Protein AF-A0A8B6HBI4-F1 (afdb_monomer)

Secondary structure (DSSP, 8-state):
----BPPPGGGGSPTT-----SS-SHHHHHHHHHHHHHHHHHHHHTTSS-GGG--PPPPPPB-SSS-BPBPPP-PPPHHHHHHHHH---TTSSEEEEETTEEEEE----SHHHHHHHHHHHHHHHHHHHTTSSS-EEEEEEE---SS--HHHHHGGGGGG--SEEEE--S----TT---TTS-TTS-HHHHHHHHHHHHHHHHHHHHHHHHHHHHHHHHHHHHHHHHHHTTSS-----------------------------------------------------EEEE-SSHHHHHHHHHTT--TTS-S-----TTTTT-SEEEEEEES-HHHHHHHHHHH-GGG-

InterPro domains:
  IPR001645 Folylpolyglutamate synthetase [PTHR11136] (1-341)
  IPR036615 Mur ligase, C-terminal domain superfamily [G3DSA:3.90.190.20] (92-234)
  IPR036615 Mur ligase, C-terminal domain superfamily [SSF53244] (89-192)

Mean predicted aligned error: 13.95 Å

Structure (mmCIF, N/CA/C/O backbone):
data_AF-A0A8B6HBI4-F1
#
_entry.id   AF-A0A8B6HBI4-F1
#
loop_
_atom_site.group_PDB
_atom_site.id
_atom_site.type_symbol
_atom_site.label_atom_id
_atom_site.label_alt_id
_atom_site.label_comp_id
_atom_site.label_asym_id
_atom_site.label_entity_id
_atom_site.label_seq_id
_atom_site.pdbx_PDB_ins_code
_atom_site.Cartn_x
_atom_site.Cartn_y
_atom_site.Cartn_z
_atom_site.occupancy
_atom_site.B_iso_or_equiv
_atom_site.auth_seq_id
_atom_site.auth_comp_id
_atom_site.auth_asym_id
_atom_site.auth_atom_id
_atom_site.pdbx_PDB_model_num
ATOM 1 N N . CYS A 1 1 ? 25.391 9.629 -22.534 1.00 58.69 1 CYS A N 1
ATOM 2 C CA . CYS A 1 1 ? 24.113 8.969 -22.200 1.00 58.69 1 CYS A CA 1
ATOM 3 C C . CYS A 1 1 ? 22.979 9.689 -22.903 1.00 58.69 1 CYS A C 1
ATOM 5 O O . CYS A 1 1 ? 22.850 10.893 -22.725 1.00 58.69 1 CYS A O 1
ATOM 7 N N . HIS A 1 2 ? 22.208 8.970 -23.711 1.00 78.75 2 HIS A N 1
ATOM 8 C CA . HIS A 1 2 ? 20.981 9.477 -24.317 1.00 78.75 2 HIS A CA 1
ATOM 9 C C . HIS A 1 2 ? 19.825 9.223 -23.335 1.00 78.75 2 HIS A C 1
ATOM 11 O O . HIS A 1 2 ? 19.723 8.126 -22.790 1.00 78.75 2 HIS A O 1
ATOM 17 N N . LEU A 1 3 ? 19.026 10.248 -23.034 1.00 85.31 3 LEU A N 1
ATOM 18 C CA . LEU A 1 3 ? 17.877 10.142 -22.133 1.00 85.31 3 LEU A CA 1
ATOM 19 C C . LEU A 1 3 ? 16.628 9.861 -22.967 1.00 85.31 3 LEU A C 1
ATOM 21 O O . LEU A 1 3 ? 16.336 10.622 -23.885 1.00 85.31 3 LEU A O 1
ATOM 25 N N . GLN A 1 4 ? 15.894 8.805 -22.621 1.00 89.06 4 GLN A N 1
ATOM 26 C CA . GLN A 1 4 ? 14.648 8.427 -23.284 1.00 89.06 4 GLN A CA 1
ATOM 27 C C . GLN A 1 4 ? 13.545 8.169 -22.265 1.00 89.06 4 GLN A C 1
ATOM 29 O O . GLN A 1 4 ? 13.801 7.743 -21.136 1.00 89.06 4 GLN A O 1
ATOM 34 N N . VAL A 1 5 ? 12.305 8.404 -22.683 1.00 90.94 5 VAL A N 1
ATOM 35 C CA . VAL A 1 5 ? 11.115 8.026 -21.919 1.00 90.94 5 VAL A CA 1
ATOM 36 C C . VAL A 1 5 ? 10.796 6.559 -22.190 1.00 90.94 5 VAL A C 1
ATOM 38 O O . VAL A 1 5 ? 10.863 6.098 -23.327 1.00 90.94 5 VAL A O 1
ATOM 41 N N . VAL A 1 6 ? 10.443 5.799 -21.157 1.00 92.12 6 VAL A N 1
ATOM 42 C CA . VAL A 1 6 ? 10.024 4.404 -21.342 1.00 92.12 6 VAL A CA 1
ATOM 43 C C . VAL A 1 6 ? 8.660 4.357 -22.045 1.00 92.12 6 VAL A C 1
ATOM 45 O O . VAL A 1 6 ? 7.788 5.167 -21.723 1.00 92.12 6 VAL A O 1
ATOM 48 N N . PRO A 1 7 ? 8.437 3.440 -22.999 1.00 90.75 7 PRO A N 1
ATOM 49 C CA . PRO A 1 7 ? 7.172 3.378 -23.721 1.00 90.75 7 PRO A CA 1
ATOM 50 C C . PRO A 1 7 ? 6.032 2.893 -22.814 1.00 90.75 7 PRO A C 1
ATOM 52 O O . PRO A 1 7 ? 6.260 2.304 -21.750 1.00 90.75 7 PRO A O 1
ATOM 55 N N . ASP A 1 8 ? 4.783 3.101 -23.237 1.00 89.38 8 ASP A N 1
ATOM 56 C CA . ASP A 1 8 ? 3.630 2.553 -22.517 1.00 89.38 8 ASP A CA 1
ATOM 57 C C . ASP A 1 8 ? 3.746 1.026 -22.423 1.00 89.38 8 ASP A C 1
ATOM 59 O O . ASP A 1 8 ? 4.026 0.346 -23.409 1.00 89.38 8 ASP A O 1
ATOM 63 N N . PHE A 1 9 ? 3.504 0.461 -21.242 1.00 89.81 9 PHE A N 1
ATOM 64 C CA . PHE A 1 9 ? 3.649 -0.979 -21.024 1.00 89.81 9 PHE A CA 1
ATOM 65 C C . PHE A 1 9 ? 2.778 -1.827 -21.964 1.00 89.81 9 PHE A C 1
ATOM 67 O O . PHE A 1 9 ? 3.140 -2.943 -22.327 1.00 89.81 9 PHE A O 1
ATOM 74 N N . ASN A 1 10 ? 1.620 -1.319 -22.389 1.00 87.88 10 ASN A N 1
ATOM 75 C CA . ASN A 1 10 ? 0.751 -2.065 -23.288 1.00 87.88 10 ASN A CA 1
ATOM 76 C C . ASN A 1 10 ? 1.296 -2.093 -24.733 1.00 87.88 10 ASN A C 1
ATOM 78 O O . ASN A 1 10 ? 0.828 -2.914 -25.515 1.00 87.88 10 ASN A O 1
ATOM 82 N N . SER A 1 11 ? 2.316 -1.293 -25.075 1.00 86.88 11 SER A N 1
ATOM 83 C CA . SER A 1 11 ? 2.962 -1.291 -26.401 1.00 86.88 11 SER A CA 1
ATOM 84 C C . SER A 1 11 ? 3.908 -2.472 -26.659 1.00 86.88 11 SER A C 1
ATOM 86 O O . SER A 1 11 ? 4.230 -2.748 -27.808 1.00 86.88 11 SER A O 1
ATOM 88 N N . TYR A 1 12 ? 4.318 -3.215 -25.625 1.00 85.50 12 TYR A N 1
ATOM 89 C CA . TYR A 1 12 ? 5.214 -4.376 -25.762 1.00 85.50 12 TYR A CA 1
ATOM 90 C C . TYR A 1 12 ? 4.530 -5.648 -26.305 1.00 85.50 12 TYR A C 1
ATOM 92 O O . TYR A 1 12 ? 5.165 -6.695 -26.436 1.00 85.50 12 TYR A O 1
ATOM 100 N N . HIS A 1 13 ? 3.228 -5.591 -26.596 1.00 72.19 13 HIS A N 1
ATOM 101 C CA . HIS A 1 13 ? 2.434 -6.760 -26.973 1.00 72.19 13 HIS A CA 1
ATOM 102 C C . HIS A 1 13 ? 2.379 -6.958 -28.491 1.00 72.19 13 HIS A C 1
ATOM 104 O O . HIS A 1 13 ? 2.289 -5.999 -29.258 1.00 72.19 13 HIS A O 1
ATOM 110 N N . ARG A 1 14 ? 2.323 -8.223 -28.925 1.00 61.78 14 ARG A N 1
ATOM 111 C CA . ARG A 1 14 ? 1.827 -8.569 -30.263 1.00 61.78 14 ARG A CA 1
ATOM 112 C C . ARG A 1 14 ? 0.301 -8.373 -30.309 1.00 61.78 14 ARG A C 1
ATOM 114 O O . ARG A 1 14 ? -0.363 -8.583 -29.291 1.00 61.78 14 ARG A O 1
ATOM 121 N N . PRO A 1 15 ? -0.291 -8.001 -31.458 1.00 54.09 15 PRO A N 1
ATOM 122 C CA . PRO A 1 15 ? -1.745 -7.929 -31.589 1.00 54.09 15 PRO A CA 1
ATOM 123 C C . PRO A 1 15 ? -2.404 -9.267 -31.204 1.00 54.09 15 PRO A C 1
ATOM 125 O O . PRO A 1 15 ? -2.123 -10.286 -31.823 1.00 54.09 15 PRO A O 1
ATOM 128 N N . GLY A 1 16 ? -3.266 -9.263 -30.180 1.00 58.62 16 GLY A N 1
ATOM 129 C CA . GLY A 1 16 ? -4.046 -10.435 -29.745 1.00 58.62 16 GLY A CA 1
ATOM 130 C C . GLY A 1 16 ? -3.630 -11.062 -28.408 1.00 58.62 16 GLY A C 1
ATOM 131 O O . GLY A 1 16 ? -4.460 -11.708 -27.774 1.00 58.62 16 GLY A O 1
ATOM 132 N N . GLU A 1 17 ? -2.416 -10.805 -27.914 1.00 67.25 17 GLU A N 1
ATOM 133 C CA . GLU A 1 17 ? -1.942 -11.339 -26.630 1.00 67.25 17 GLU A CA 1
ATOM 134 C C . GLU A 1 17 ? -1.897 -10.231 -25.575 1.00 67.25 17 GLU A C 1
ATOM 136 O O . GLU A 1 17 ? -1.190 -9.238 -25.721 1.00 67.25 17 GLU A O 1
ATOM 141 N N . LYS A 1 18 ? -2.671 -10.379 -24.496 1.00 75.81 18 LYS A N 1
ATOM 142 C CA . LYS A 1 18 ? -2.629 -9.482 -23.334 1.00 75.81 18 LYS A CA 1
ATOM 143 C C . LYS A 1 18 ? -2.331 -10.305 -22.096 1.00 75.81 18 LYS A C 1
ATOM 145 O O . LYS A 1 18 ? -3.032 -11.275 -21.826 1.00 75.81 18 LYS A O 1
ATOM 150 N N . PHE A 1 19 ? -1.356 -9.870 -21.308 1.00 85.19 19 PHE A N 1
ATOM 151 C CA . PHE A 1 19 ? -1.098 -10.443 -19.992 1.00 85.19 19 PHE A CA 1
ATOM 152 C C . PHE A 1 19 ? -1.225 -9.378 -18.904 1.00 85.19 19 PHE A C 1
ATOM 154 O O . PHE A 1 19 ? -1.256 -8.169 -19.154 1.00 85.19 19 PHE A O 1
ATOM 161 N N . LYS A 1 20 ? -1.353 -9.841 -17.664 1.00 89.75 20 LYS A N 1
ATOM 162 C CA . LYS A 1 20 ? -1.443 -8.988 -16.484 1.00 89.75 20 LYS A CA 1
ATOM 163 C C . LYS A 1 20 ? -0.165 -9.157 -15.675 1.00 89.75 20 LYS A C 1
ATOM 165 O O . LYS A 1 20 ? 0.235 -10.282 -15.407 1.00 89.75 20 LYS A O 1
ATOM 170 N N . LEU A 1 21 ? 0.436 -8.044 -15.260 1.00 93.56 21 LEU A N 1
ATOM 171 C CA . LEU A 1 21 ? 1.542 -8.066 -14.304 1.00 93.56 21 LEU A CA 1
ATOM 172 C C . LEU A 1 21 ? 1.137 -8.802 -13.020 1.00 93.56 21 LEU A C 1
ATOM 174 O O . LEU A 1 21 ? 0.011 -8.630 -12.536 1.00 93.56 21 LEU A O 1
ATOM 178 N N . GLY A 1 22 ? 2.077 -9.559 -12.451 1.00 93.62 22 GLY A N 1
ATOM 179 C CA . GLY A 1 22 ? 1.912 -10.195 -11.139 1.00 93.62 22 GLY A CA 1
ATOM 180 C C . GLY A 1 22 ? 1.733 -9.182 -10.007 1.00 93.62 22 GLY A C 1
ATOM 181 O O . GLY A 1 22 ? 1.070 -9.456 -9.008 1.00 93.62 22 GLY A O 1
ATOM 182 N N . ILE A 1 23 ? 2.245 -7.968 -10.210 1.00 93.19 23 ILE A N 1
ATOM 183 C CA . ILE A 1 23 ? 2.154 -6.839 -9.284 1.00 93.19 23 ILE A CA 1
ATOM 184 C C . ILE A 1 23 ? 1.065 -5.843 -9.705 1.00 93.19 23 ILE A C 1
ATOM 186 O O . ILE A 1 23 ? 0.928 -5.478 -10.876 1.00 93.19 23 ILE A O 1
ATOM 190 N N . ALA A 1 24 ? 0.261 -5.401 -8.737 1.00 92.25 24 ALA A N 1
ATOM 191 C CA . ALA A 1 24 ? -0.832 -4.459 -8.959 1.00 92.25 24 ALA A CA 1
ATOM 192 C C . ALA A 1 24 ? -0.354 -2.998 -8.913 1.00 92.25 24 ALA A C 1
ATOM 194 O O . ALA A 1 24 ? 0.692 -2.695 -8.362 1.00 92.25 24 ALA A O 1
ATOM 195 N N . GLY A 1 25 ? -1.161 -2.077 -9.448 1.00 89.19 25 GLY A N 1
ATOM 196 C CA . GLY A 1 25 ? -0.881 -0.636 -9.419 1.00 89.19 25 GLY A CA 1
ATOM 197 C C . GLY A 1 25 ? -0.504 -0.074 -10.790 1.00 89.19 25 GLY A C 1
ATOM 198 O O . GLY A 1 25 ? 0.118 -0.742 -11.614 1.00 89.19 25 GLY A O 1
ATOM 199 N N . LYS A 1 26 ? -0.918 1.170 -11.064 1.00 89.62 26 LYS A N 1
ATOM 200 C CA . LYS A 1 26 ? -0.664 1.822 -12.363 1.00 89.62 26 LYS A CA 1
ATOM 201 C C . LYS A 1 26 ? 0.833 2.034 -12.593 1.00 89.62 26 LYS A C 1
ATOM 203 O O . LYS A 1 26 ? 1.325 1.718 -13.670 1.00 89.62 26 LYS A O 1
ATOM 208 N N . MET A 1 27 ? 1.561 2.479 -11.568 1.00 90.19 27 MET A N 1
ATOM 209 C CA . MET A 1 27 ? 3.000 2.731 -11.683 1.00 90.19 27 MET A CA 1
ATOM 210 C C . MET A 1 27 ? 3.831 1.470 -11.875 1.00 90.19 27 MET A C 1
ATOM 212 O O . MET A 1 27 ? 4.906 1.550 -12.459 1.00 90.19 27 MET A O 1
ATOM 216 N N . GLN A 1 28 ? 3.327 0.293 -11.493 1.00 92.81 28 GLN A N 1
ATOM 217 C CA . GLN A 1 28 ? 4.053 -0.945 -11.763 1.00 92.81 28 GLN A CA 1
ATOM 218 C C . GLN A 1 28 ? 4.168 -1.251 -13.257 1.00 92.81 28 GLN A C 1
ATOM 220 O O . GLN A 1 28 ? 5.131 -1.885 -13.668 1.00 92.81 28 GLN A O 1
ATOM 225 N N . LYS A 1 29 ? 3.257 -0.732 -14.092 1.00 93.12 29 LYS A N 1
ATOM 226 C CA . LYS A 1 29 ? 3.414 -0.774 -15.552 1.00 93.12 29 LYS A CA 1
ATOM 227 C C . LYS A 1 29 ? 4.609 0.052 -16.022 1.00 93.12 29 LYS A C 1
ATOM 229 O O . LYS A 1 29 ? 5.371 -0.408 -16.864 1.00 93.12 29 LYS A O 1
ATOM 234 N N . VAL A 1 30 ? 4.793 1.242 -15.453 1.00 93.56 30 VAL A N 1
ATOM 235 C CA . VAL A 1 30 ? 5.942 2.110 -15.756 1.00 93.56 30 VAL A CA 1
ATOM 236 C C . VAL A 1 30 ? 7.237 1.456 -15.274 1.00 93.56 30 VAL A C 1
ATOM 238 O O . VAL A 1 30 ? 8.193 1.373 -16.037 1.00 93.56 30 VAL A O 1
ATOM 241 N N . ASN A 1 31 ? 7.247 0.904 -14.057 1.00 94.88 31 ASN A N 1
ATOM 242 C CA . ASN A 1 31 ? 8.402 0.181 -13.515 1.00 94.88 31 ASN A CA 1
ATOM 243 C C . ASN A 1 31 ? 8.751 -1.058 -14.351 1.00 94.88 31 ASN A C 1
ATOM 245 O O . ASN A 1 31 ? 9.924 -1.307 -14.607 1.00 94.88 31 ASN A O 1
ATOM 249 N N . ALA A 1 32 ? 7.749 -1.813 -14.808 1.00 95.12 32 ALA A N 1
ATOM 250 C CA . ALA A 1 32 ? 7.953 -2.959 -15.688 1.00 95.12 32 ALA A CA 1
ATOM 251 C C . ALA A 1 32 ? 8.507 -2.532 -17.054 1.00 95.12 32 ALA A C 1
ATOM 253 O O . ALA A 1 32 ? 9.451 -3.143 -17.541 1.00 95.12 32 ALA A O 1
ATOM 254 N N . SER A 1 33 ? 7.974 -1.458 -17.645 1.00 94.75 33 SER A N 1
ATOM 255 C CA . SER A 1 33 ? 8.495 -0.875 -18.890 1.00 94.75 33 SER A CA 1
ATOM 256 C C . SER A 1 33 ? 9.962 -0.447 -18.743 1.00 94.75 33 SER A C 1
ATOM 258 O O . SER A 1 33 ? 10.810 -0.806 -19.560 1.00 94.75 33 SER A O 1
ATOM 260 N N . LEU A 1 34 ? 10.298 0.219 -17.635 1.00 95.56 34 LEU A N 1
ATOM 261 C CA . LEU A 1 34 ? 11.676 0.576 -17.308 1.00 95.56 34 LEU A CA 1
ATOM 262 C C . LEU A 1 34 ? 12.570 -0.657 -17.150 1.00 95.56 34 LEU A C 1
ATOM 264 O O . LEU A 1 34 ? 13.648 -0.700 -17.736 1.00 95.56 34 LEU A O 1
ATOM 268 N N . ALA A 1 35 ? 12.124 -1.675 -16.413 1.00 96.00 35 ALA A N 1
ATOM 269 C CA . ALA A 1 35 ? 12.873 -2.917 -16.245 1.00 96.00 35 ALA A CA 1
ATOM 270 C C . ALA A 1 35 ? 13.124 -3.621 -17.588 1.00 96.00 35 ALA A C 1
ATOM 272 O O . ALA A 1 35 ? 14.228 -4.110 -17.820 1.00 96.00 35 ALA A O 1
ATOM 273 N N . LEU A 1 36 ? 12.138 -3.626 -18.490 1.00 94.12 36 LEU A N 1
ATOM 274 C CA . LEU A 1 36 ? 12.268 -4.175 -19.840 1.00 94.12 36 LEU A CA 1
ATOM 275 C C . LEU A 1 36 ? 13.325 -3.427 -20.658 1.00 94.12 36 LEU A C 1
ATOM 277 O O . LEU A 1 36 ? 14.206 -4.070 -21.225 1.00 94.12 36 LEU A O 1
ATOM 281 N N . GLN A 1 37 ? 13.275 -2.089 -20.691 1.00 92.94 37 GLN A N 1
ATOM 282 C CA . GLN A 1 37 ? 14.272 -1.287 -21.412 1.00 92.94 37 GLN A CA 1
ATOM 283 C C . GLN A 1 37 ? 15.677 -1.484 -20.835 1.00 92.94 37 GLN A C 1
ATOM 285 O O . GLN A 1 37 ? 16.608 -1.757 -21.583 1.00 92.94 37 GLN A O 1
ATOM 290 N N . LEU A 1 38 ? 15.828 -1.440 -19.506 1.00 93.62 38 LEU A N 1
ATOM 291 C CA . LEU A 1 38 ? 17.122 -1.648 -18.849 1.00 93.62 38 LEU A CA 1
ATOM 292 C C . LEU A 1 38 ? 17.685 -3.049 -19.109 1.00 93.62 38 LEU A C 1
ATOM 294 O O . LEU A 1 38 ? 18.875 -3.190 -19.381 1.00 93.62 38 LEU A O 1
ATOM 298 N N . THR A 1 39 ? 16.835 -4.078 -19.059 1.00 92.38 39 THR A N 1
ATOM 299 C CA . THR A 1 39 ? 17.240 -5.462 -19.343 1.00 92.38 39 THR A CA 1
ATOM 300 C C . THR A 1 39 ? 17.693 -5.606 -20.791 1.00 92.38 39 THR A C 1
ATOM 302 O O . THR A 1 39 ? 18.733 -6.211 -21.042 1.00 92.38 39 THR A O 1
ATOM 305 N N . ARG A 1 40 ? 16.960 -5.007 -21.739 1.00 88.12 40 ARG A N 1
ATOM 306 C CA . ARG A 1 40 ? 17.340 -4.984 -23.154 1.00 88.12 40 ARG A CA 1
ATOM 307 C C . ARG A 1 40 ? 18.690 -4.303 -23.357 1.00 88.12 40 ARG A C 1
ATOM 309 O O . ARG A 1 40 ? 19.581 -4.923 -23.925 1.00 88.12 40 ARG A O 1
ATOM 316 N N . THR A 1 41 ? 18.858 -3.080 -22.851 1.00 88.38 41 THR A N 1
ATOM 317 C CA . THR A 1 41 ? 20.124 -2.342 -22.960 1.00 88.38 41 THR A CA 1
ATOM 318 C C . THR A 1 41 ? 21.274 -3.149 -22.373 1.00 88.38 41 THR A C 1
ATOM 320 O O . THR A 1 41 ? 22.335 -3.252 -22.980 1.00 88.38 41 THR A O 1
ATOM 323 N N . TRP A 1 42 ? 21.071 -3.779 -21.214 1.00 90.00 42 TRP A N 1
ATOM 324 C CA . TRP A 1 42 ? 22.090 -4.636 -20.624 1.00 90.00 42 TRP A CA 1
ATOM 325 C C . TRP A 1 42 ? 22.433 -5.824 -21.537 1.00 90.00 42 TRP A C 1
ATOM 327 O O . TRP A 1 42 ? 23.606 -6.033 -21.832 1.00 90.00 42 TRP A O 1
ATOM 337 N N . MET A 1 43 ? 21.445 -6.549 -22.065 1.00 86.56 43 MET A N 1
ATOM 338 C CA . MET A 1 43 ? 21.678 -7.676 -22.981 1.00 86.56 43 MET A CA 1
ATOM 339 C C . MET A 1 43 ? 22.404 -7.263 -24.273 1.00 86.56 43 MET A C 1
ATOM 341 O O . MET A 1 43 ? 23.306 -7.976 -24.714 1.00 86.56 43 MET A O 1
ATOM 345 N N . GLU A 1 44 ? 22.064 -6.105 -24.845 1.00 85.06 44 GLU A N 1
ATOM 346 C CA . GLU A 1 44 ? 22.758 -5.521 -26.004 1.00 85.06 44 GLU A CA 1
ATOM 347 C C . GLU A 1 44 ? 24.226 -5.213 -25.664 1.00 85.06 44 GLU A C 1
ATOM 349 O O . GLU A 1 44 ? 25.125 -5.587 -26.414 1.00 85.06 44 GLU A O 1
ATOM 354 N N . THR A 1 45 ? 24.503 -4.629 -24.489 1.00 86.06 45 THR A N 1
ATOM 355 C CA . THR A 1 45 ? 25.890 -4.346 -24.062 1.00 86.06 45 THR A CA 1
ATOM 356 C C . THR A 1 45 ? 26.729 -5.601 -23.830 1.00 86.06 45 THR A C 1
ATOM 358 O O . THR A 1 45 ? 27.947 -5.548 -23.972 1.00 86.06 45 THR A O 1
ATOM 361 N N . GLN A 1 46 ? 26.100 -6.729 -23.484 1.00 89.25 46 GLN A N 1
ATOM 362 C CA . GLN A 1 46 ? 26.787 -8.014 -23.334 1.00 89.25 46 GLN A CA 1
ATOM 363 C C . GLN A 1 46 ? 26.974 -8.753 -24.673 1.00 89.25 46 GLN A C 1
ATOM 365 O O . GLN A 1 46 ? 27.523 -9.851 -24.686 1.00 89.25 46 GLN A O 1
ATOM 370 N N . GLY A 1 47 ? 26.497 -8.196 -25.794 1.00 83.75 47 GLY A N 1
ATOM 371 C CA . GLY A 1 47 ? 26.516 -8.864 -27.099 1.00 83.75 47 GLY A CA 1
ATOM 372 C C . GLY A 1 47 ? 25.559 -10.058 -27.198 1.00 83.75 47 GLY A C 1
ATOM 373 O O . GLY A 1 47 ? 25.677 -10.860 -28.121 1.00 83.75 47 GLY A O 1
ATOM 374 N N . ALA A 1 48 ? 24.616 -10.193 -26.258 1.00 75.44 48 ALA A N 1
ATOM 375 C CA . ALA A 1 48 ? 23.659 -11.299 -26.223 1.00 75.44 48 ALA A CA 1
ATOM 376 C C . ALA A 1 48 ? 22.516 -11.128 -27.238 1.00 75.44 48 ALA A C 1
ATOM 378 O O . ALA A 1 48 ? 21.849 -12.100 -27.588 1.00 75.44 48 ALA A O 1
ATOM 379 N N . ILE A 1 49 ? 22.271 -9.896 -27.698 1.00 71.00 49 ILE A N 1
ATOM 380 C CA . ILE A 1 49 ? 21.233 -9.553 -28.674 1.00 71.00 49 ILE A CA 1
ATOM 381 C C . ILE A 1 49 ? 21.819 -8.529 -29.653 1.00 71.00 49 ILE A C 1
ATOM 383 O O . ILE A 1 49 ? 22.432 -7.554 -29.222 1.00 71.00 49 ILE A O 1
ATOM 387 N N . GLN A 1 50 ? 21.630 -8.742 -30.959 1.00 61.75 50 GLN A N 1
ATOM 388 C CA . GLN A 1 50 ? 21.950 -7.751 -31.994 1.00 61.75 50 GLN A CA 1
ATOM 389 C C . GLN A 1 50 ? 20.729 -6.864 -32.280 1.00 61.75 50 GLN A C 1
ATOM 391 O O . GLN A 1 50 ? 19.594 -7.355 -32.321 1.00 61.75 50 GLN A O 1
ATOM 396 N N . GLU A 1 51 ? 20.987 -5.570 -32.501 1.00 56.31 51 GLU A N 1
ATOM 397 C CA . GLU A 1 51 ? 20.013 -4.474 -32.661 1.00 56.31 51 GLU A CA 1
ATOM 398 C C . GLU A 1 51 ? 18.905 -4.772 -33.696 1.00 56.31 51 GLU A C 1
ATOM 400 O O . GLU A 1 51 ? 17.765 -4.332 -33.545 1.00 56.31 51 GLU A O 1
ATOM 405 N N . GLU A 1 52 ? 19.204 -5.600 -34.701 1.00 52.41 52 GLU A N 1
ATOM 406 C CA . GLU A 1 52 ? 18.325 -5.906 -35.837 1.00 52.41 52 GLU A CA 1
ATOM 407 C C . GLU A 1 52 ? 17.206 -6.925 -35.545 1.00 52.41 52 GLU A C 1
ATOM 409 O O . GLU A 1 52 ? 16.302 -7.108 -36.360 1.00 52.41 52 GLU A O 1
ATOM 414 N N . THR A 1 53 ? 17.209 -7.591 -34.386 1.00 49.16 53 THR A N 1
ATOM 415 C CA . THR A 1 53 ? 16.342 -8.774 -34.191 1.00 49.16 53 THR A CA 1
ATOM 416 C C . THR A 1 53 ? 14.899 -8.433 -33.786 1.00 49.16 53 THR A C 1
ATOM 418 O O . THR A 1 53 ? 14.030 -9.303 -33.810 1.00 49.16 53 THR A O 1
ATOM 421 N N . LEU A 1 54 ? 14.589 -7.187 -33.408 1.00 52.50 54 LEU A N 1
ATOM 422 C CA . LEU A 1 54 ? 13.275 -6.831 -32.853 1.00 52.50 54 LEU A CA 1
ATOM 423 C C . LEU A 1 54 ? 12.805 -5.444 -33.326 1.00 52.50 54 LEU A C 1
ATOM 425 O O . LEU A 1 54 ? 12.900 -4.452 -32.603 1.00 52.50 54 LEU A O 1
ATOM 429 N N . ASN A 1 55 ? 12.238 -5.388 -34.536 1.00 51.84 55 ASN A N 1
ATOM 430 C CA . ASN A 1 55 ? 11.459 -4.242 -35.019 1.00 51.84 55 ASN A CA 1
ATOM 431 C C . ASN A 1 55 ? 10.202 -4.066 -34.152 1.00 51.84 55 ASN A C 1
ATOM 433 O O . ASN A 1 55 ? 9.188 -4.729 -34.365 1.00 51.84 55 ASN A O 1
ATOM 437 N N . GLY A 1 56 ? 10.273 -3.201 -33.142 1.00 55.62 56 GLY A N 1
ATOM 438 C CA . GLY A 1 56 ? 9.117 -2.822 -32.336 1.00 55.62 56 GLY A CA 1
ATOM 439 C C . GLY A 1 56 ? 8.461 -1.523 -32.794 1.00 55.62 56 GLY A C 1
ATOM 440 O O . GLY A 1 56 ? 9.019 -0.758 -33.582 1.00 55.62 56 GLY A O 1
ATOM 441 N N . ALA A 1 57 ? 7.247 -1.280 -32.303 1.00 56.66 57 ALA A N 1
ATOM 442 C CA . ALA A 1 57 ? 6.475 -0.098 -32.658 1.00 56.66 57 ALA A CA 1
ATOM 443 C C . ALA A 1 57 ? 7.083 1.170 -32.036 1.00 56.66 57 ALA A C 1
ATOM 445 O O . ALA A 1 57 ? 7.523 1.161 -30.877 1.00 56.66 57 ALA A O 1
ATOM 446 N N . ASN A 1 58 ? 7.065 2.266 -32.802 1.00 55.84 58 ASN A N 1
ATOM 447 C CA . ASN A 1 58 ? 7.405 3.597 -32.307 1.00 55.84 58 ASN A CA 1
ATOM 448 C C . ASN A 1 58 ? 6.417 3.985 -31.197 1.00 55.84 58 ASN A C 1
ATOM 450 O O . ASN A 1 58 ? 5.205 3.899 -31.392 1.00 55.84 58 ASN A O 1
ATOM 454 N N . ALA A 1 59 ? 6.936 4.405 -30.045 1.00 58.34 59 ALA A N 1
ATOM 455 C CA . ALA A 1 59 ? 6.130 4.954 -28.964 1.00 58.34 59 ALA A CA 1
ATOM 456 C C . ALA A 1 59 ? 6.125 6.486 -29.031 1.00 58.34 59 ALA A C 1
ATOM 458 O O . ALA A 1 59 ? 7.082 7.102 -29.504 1.00 58.34 59 ALA A O 1
ATOM 459 N N . GLU A 1 60 ? 5.047 7.108 -28.559 1.00 54.69 60 GLU A N 1
ATOM 460 C CA . GLU A 1 60 ? 4.955 8.565 -28.484 1.00 54.69 60 GLU A CA 1
ATOM 461 C C . GLU A 1 60 ? 5.834 9.095 -27.339 1.00 54.69 60 GLU A C 1
ATOM 463 O O . GLU A 1 60 ? 5.712 8.661 -26.193 1.00 54.69 60 GLU A O 1
ATOM 468 N N . GLY A 1 61 ? 6.749 10.018 -27.659 1.00 56.12 61 GLY A N 1
ATOM 469 C CA . GLY A 1 61 ? 7.588 10.722 -26.682 1.00 56.12 61 GLY A CA 1
ATOM 470 C C . GLY A 1 61 ? 6.812 11.736 -25.839 1.00 56.12 61 GLY A C 1
ATOM 471 O O . GLY A 1 61 ? 5.660 12.068 -26.126 1.00 56.12 61 GLY A O 1
ATOM 472 N N . VAL A 1 62 ? 7.462 12.282 -24.810 1.00 57.44 62 VAL A N 1
ATOM 473 C CA . VAL A 1 62 ? 6.874 13.362 -24.005 1.00 57.44 62 VAL A CA 1
ATOM 474 C C . VAL A 1 62 ? 7.129 14.692 -24.709 1.00 57.44 62 VAL A C 1
ATOM 476 O O . VAL A 1 62 ? 8.268 15.145 -24.812 1.00 57.44 62 VAL A O 1
ATOM 479 N N . LYS A 1 63 ? 6.052 15.333 -25.176 1.00 50.66 63 LYS A N 1
ATOM 480 C CA . LYS A 1 63 ? 6.091 16.687 -25.743 1.00 50.66 63 LYS A CA 1
ATOM 481 C C . LYS A 1 63 ? 5.926 17.716 -24.619 1.00 50.66 63 LYS A C 1
ATOM 483 O O . LYS A 1 63 ? 4.894 17.744 -23.955 1.00 50.66 63 LYS A O 1
ATOM 488 N N . GLY A 1 64 ? 6.940 18.553 -24.406 1.00 56.44 64 GLY A N 1
ATOM 489 C CA . GLY A 1 64 ? 6.958 19.607 -23.385 1.00 56.44 64 GLY A CA 1
ATOM 490 C C . GLY A 1 64 ? 8.083 20.621 -23.626 1.00 56.44 64 GLY A C 1
ATOM 491 O O . GLY A 1 64 ? 8.562 20.749 -24.749 1.00 56.44 64 GLY A O 1
ATOM 49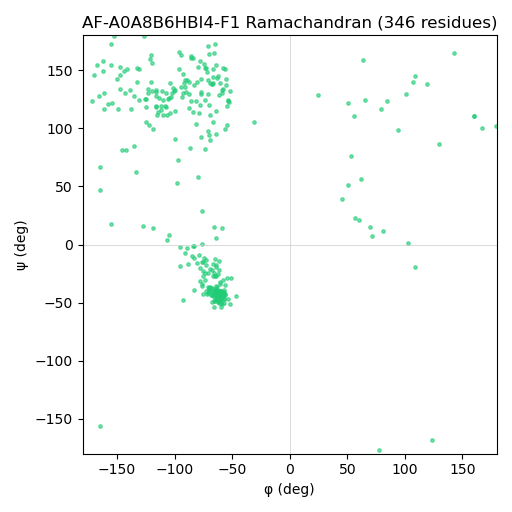2 N N . HIS A 1 65 ? 8.536 21.319 -22.575 1.00 48.00 65 HIS A N 1
ATOM 493 C CA . HIS A 1 65 ? 9.656 22.281 -22.652 1.00 48.00 65 HIS A CA 1
ATOM 494 C C . HIS A 1 65 ? 10.994 21.648 -23.084 1.00 48.00 65 HIS A C 1
ATOM 496 O O . HIS A 1 65 ? 11.869 22.346 -23.588 1.00 48.00 65 HIS A O 1
ATOM 502 N N . VAL A 1 66 ? 11.141 20.333 -22.911 1.00 61.81 66 VAL A N 1
ATOM 503 C CA . VAL A 1 66 ? 12.223 19.517 -23.472 1.00 61.81 66 VAL A CA 1
ATOM 504 C C . VAL A 1 66 ? 11.555 18.388 -24.249 1.00 61.81 66 VAL A C 1
ATOM 506 O O . VAL A 1 66 ? 10.713 17.683 -23.694 1.00 61.81 66 VAL A O 1
ATOM 509 N N . ASN A 1 67 ? 11.897 18.231 -25.527 1.00 75.00 67 ASN A N 1
ATOM 510 C CA . ASN A 1 67 ? 11.404 17.121 -26.336 1.00 75.00 67 ASN A CA 1
ATOM 511 C C . ASN A 1 67 ? 12.268 15.889 -26.039 1.00 75.00 67 ASN A C 1
ATOM 513 O O . ASN A 1 67 ? 13.422 15.839 -26.463 1.00 75.00 67 ASN A O 1
ATOM 517 N N . ILE A 1 68 ? 11.741 14.942 -25.259 1.00 81.56 68 ILE A N 1
ATOM 518 C CA . ILE A 1 68 ? 12.438 13.693 -24.931 1.00 81.56 68 ILE A CA 1
ATOM 519 C C . ILE A 1 68 ? 11.747 12.559 -25.681 1.00 81.56 68 ILE A C 1
ATOM 521 O O . ILE A 1 68 ? 10.558 12.290 -25.481 1.00 81.56 68 ILE A O 1
ATOM 525 N N . GLU A 1 69 ? 12.507 11.894 -26.544 1.00 85.06 69 GLU A N 1
ATOM 526 C CA . GLU A 1 69 ? 12.018 10.773 -27.337 1.00 85.06 69 GLU A CA 1
ATOM 527 C C . GLU A 1 69 ? 11.684 9.571 -26.446 1.00 85.06 69 GLU A C 1
ATOM 529 O O . GLU A 1 69 ? 12.349 9.309 -25.438 1.00 85.06 69 GLU A O 1
ATOM 534 N N . ALA A 1 70 ? 10.637 8.830 -26.812 1.00 83.38 70 ALA A N 1
ATOM 535 C CA . ALA A 1 70 ? 10.355 7.550 -26.181 1.00 83.38 70 ALA A CA 1
ATOM 536 C C . ALA A 1 70 ? 11.241 6.457 -26.786 1.00 83.38 70 ALA A C 1
ATOM 538 O O . ALA A 1 70 ? 11.426 6.389 -28.003 1.00 83.38 70 ALA A O 1
ATOM 539 N N . ALA A 1 71 ? 11.744 5.563 -25.937 1.00 87.25 71 ALA A N 1
ATOM 540 C CA . ALA A 1 71 ? 12.394 4.345 -26.385 1.00 87.25 71 ALA A CA 1
ATOM 541 C C . ALA A 1 71 ? 11.389 3.474 -27.152 1.00 87.25 71 ALA A C 1
ATOM 543 O O . ALA A 1 71 ? 10.199 3.415 -26.821 1.00 87.25 71 ALA A O 1
ATOM 544 N N . LYS A 1 72 ? 11.866 2.768 -28.179 1.00 86.06 72 LYS A N 1
ATOM 545 C CA . LYS A 1 72 ? 11.015 1.857 -28.946 1.00 86.06 72 LYS A CA 1
ATOM 546 C C . LYS A 1 72 ? 10.605 0.672 -28.073 1.00 86.06 72 LYS A C 1
ATOM 548 O O . LYS A 1 72 ? 11.410 0.105 -27.327 1.00 86.06 72 LYS A O 1
ATOM 553 N N . SER A 1 73 ? 9.337 0.289 -28.186 1.00 87.69 73 SER A N 1
ATOM 554 C CA . SER A 1 73 ? 8.868 -0.997 -27.664 1.00 87.69 73 SER A CA 1
ATOM 555 C C . SER A 1 73 ? 9.540 -2.147 -28.424 1.00 87.69 73 SER A C 1
ATOM 557 O O . SER A 1 73 ? 10.260 -1.922 -29.397 1.00 87.69 73 SER A O 1
ATOM 559 N N . PHE A 1 74 ? 9.343 -3.383 -27.979 1.00 84.94 74 PHE A N 1
ATOM 560 C CA . PHE A 1 74 ? 9.816 -4.573 -28.686 1.00 84.94 74 PHE A CA 1
ATOM 561 C C . PHE A 1 74 ? 8.961 -5.791 -28.318 1.00 84.94 74 PHE A C 1
ATOM 563 O O . PHE A 1 74 ? 8.385 -5.811 -27.227 1.00 84.94 74 PHE A O 1
ATOM 570 N N . PRO A 1 75 ? 8.868 -6.807 -29.198 1.00 83.88 75 PRO A N 1
ATOM 571 C CA . PRO A 1 75 ? 8.197 -8.060 -28.875 1.00 83.88 75 PRO A CA 1
ATOM 572 C C . PRO A 1 75 ? 8.839 -8.748 -27.666 1.00 83.88 75 PRO A C 1
ATOM 574 O O . PRO A 1 75 ? 10.060 -8.896 -27.606 1.00 83.88 75 PRO A O 1
ATOM 577 N N . LEU A 1 76 ? 8.015 -9.204 -26.723 1.00 86.12 76 LEU A N 1
ATOM 578 C CA . LEU A 1 76 ? 8.485 -9.940 -25.551 1.00 86.12 76 LEU A CA 1
ATOM 579 C C . LEU A 1 76 ? 8.578 -11.443 -25.830 1.00 86.12 76 LEU A C 1
ATOM 581 O O . LEU A 1 76 ? 7.701 -12.027 -26.463 1.00 86.12 76 LEU A O 1
ATOM 585 N N . MET A 1 77 ? 9.634 -12.073 -25.314 1.00 85.62 77 MET A N 1
ATOM 586 C CA . MET A 1 77 ? 9.744 -13.533 -25.255 1.00 85.62 77 MET A CA 1
ATOM 587 C C . MET A 1 77 ? 8.815 -14.093 -24.173 1.00 85.62 77 MET A C 1
ATOM 589 O O . MET A 1 77 ? 8.595 -13.439 -23.151 1.00 85.62 77 MET A O 1
ATOM 593 N N . GLN A 1 78 ? 8.343 -15.332 -24.344 1.00 86.50 78 GLN A N 1
ATOM 594 C CA . GLN A 1 78 ? 7.450 -15.970 -23.370 1.00 86.50 78 GLN A CA 1
ATOM 595 C C . GLN A 1 78 ? 8.067 -16.029 -21.964 1.00 86.50 78 GLN A C 1
ATOM 597 O O . GLN A 1 78 ? 7.399 -15.695 -20.997 1.00 86.50 78 GLN A O 1
ATOM 602 N N . SER A 1 79 ? 9.363 -16.328 -21.848 1.00 89.12 79 SER A N 1
ATOM 603 C CA . SER A 1 79 ? 10.072 -16.342 -20.559 1.00 89.12 79 SER A CA 1
ATOM 604 C C . SER A 1 79 ? 10.063 -14.985 -19.842 1.00 89.12 79 SER A C 1
ATOM 606 O O . SER A 1 79 ? 9.992 -14.927 -18.615 1.00 89.12 79 SER A O 1
ATOM 608 N N . VAL A 1 80 ? 10.099 -13.879 -20.594 1.00 90.75 80 VAL A N 1
ATOM 609 C CA . VAL A 1 80 ? 10.002 -12.519 -20.044 1.00 90.75 80 VAL A CA 1
ATOM 610 C C . VAL A 1 80 ? 8.578 -12.241 -19.567 1.00 90.75 80 VAL A C 1
ATOM 612 O O . VAL A 1 80 ? 8.395 -11.692 -18.482 1.00 90.75 80 VAL A O 1
ATOM 615 N N . ILE A 1 81 ? 7.569 -12.651 -20.342 1.00 91.19 81 ILE A N 1
ATOM 616 C CA . ILE A 1 81 ? 6.157 -12.553 -19.948 1.00 91.19 81 ILE A CA 1
ATOM 617 C C . ILE A 1 81 ? 5.917 -13.350 -18.665 1.00 91.19 81 ILE A C 1
ATOM 619 O O . ILE A 1 81 ? 5.359 -12.812 -17.711 1.00 91.19 81 ILE A O 1
ATOM 623 N N . ASP A 1 82 ? 6.398 -14.589 -18.609 1.00 91.88 82 ASP A N 1
ATOM 624 C CA . ASP A 1 82 ? 6.287 -15.457 -17.441 1.00 91.88 82 ASP A CA 1
ATOM 625 C C . ASP A 1 82 ? 6.931 -14.800 -16.214 1.00 91.88 82 ASP A C 1
ATOM 627 O O . ASP A 1 82 ? 6.312 -14.754 -15.151 1.00 91.88 82 ASP A O 1
ATOM 631 N N . GLY A 1 83 ? 8.115 -14.197 -16.370 1.00 94.31 83 GLY A N 1
ATOM 632 C CA . GLY A 1 83 ? 8.772 -13.425 -15.314 1.00 94.31 83 GLY A CA 1
ATOM 633 C C . GLY A 1 83 ? 7.948 -12.224 -14.833 1.00 94.31 83 GLY A C 1
ATOM 634 O O . GLY A 1 83 ? 7.828 -11.997 -13.630 1.00 94.31 83 GLY A O 1
ATOM 635 N N . LEU A 1 84 ? 7.321 -11.475 -15.744 1.00 94.56 84 LEU A N 1
ATOM 636 C CA . LEU A 1 84 ? 6.459 -10.335 -15.407 1.00 94.56 84 LEU A CA 1
ATOM 637 C C . LEU A 1 84 ? 5.145 -10.755 -14.725 1.00 94.56 84 LEU A C 1
ATOM 639 O O . LEU A 1 84 ? 4.655 -10.052 -13.835 1.00 94.56 84 LEU A O 1
ATOM 643 N N . VAL A 1 85 ? 4.565 -11.886 -15.134 1.00 94.44 85 VAL A N 1
ATOM 644 C CA . VAL A 1 85 ? 3.339 -12.461 -14.554 1.00 94.44 85 VAL A CA 1
ATOM 645 C C . VAL A 1 85 ? 3.614 -13.054 -13.171 1.00 94.44 85 VAL A C 1
ATOM 647 O O . VAL A 1 85 ? 2.804 -12.886 -12.263 1.00 94.44 85 VAL A O 1
ATOM 650 N N . GLN A 1 86 ? 4.757 -13.717 -12.990 1.00 95.19 86 GLN A N 1
ATOM 651 C CA . GLN A 1 86 ? 5.149 -14.350 -11.725 1.00 95.19 86 GLN A CA 1
ATOM 652 C C . GLN A 1 86 ? 5.832 -13.383 -10.751 1.00 95.19 86 GLN A C 1
ATOM 654 O O . GLN A 1 86 ? 6.045 -13.732 -9.589 1.00 95.19 86 GLN A O 1
ATOM 659 N N . CYS A 1 87 ? 6.169 -12.170 -11.202 1.00 95.44 87 CYS A N 1
ATOM 660 C CA . CYS A 1 87 ? 6.812 -11.155 -10.381 1.00 95.44 87 CYS A CA 1
ATOM 661 C C . CYS A 1 87 ? 6.011 -10.903 -9.096 1.00 95.44 87 CYS A C 1
ATOM 663 O O . CYS A 1 87 ? 4.834 -10.535 -9.132 1.00 95.44 87 CYS A O 1
ATOM 665 N N . LYS A 1 88 ? 6.682 -11.064 -7.953 1.00 92.75 88 LYS A N 1
ATOM 666 C CA . LYS A 1 88 ? 6.189 -10.674 -6.634 1.00 92.75 88 LYS A CA 1
ATOM 667 C C . LYS A 1 88 ? 7.060 -9.541 -6.114 1.00 92.75 88 LYS A C 1
ATOM 669 O O . LYS A 1 88 ? 8.274 -9.686 -6.021 1.00 92.75 88 LYS A O 1
ATOM 674 N N . TRP A 1 89 ? 6.433 -8.436 -5.729 1.00 92.19 89 TRP A N 1
ATOM 675 C CA . TRP A 1 89 ? 7.115 -7.326 -5.074 1.00 92.19 89 TRP A CA 1
ATOM 676 C C . TRP A 1 89 ? 6.457 -7.063 -3.730 1.00 92.19 89 TRP A C 1
ATOM 678 O O . TRP A 1 89 ? 5.364 -6.503 -3.647 1.00 92.19 89 TRP A O 1
ATOM 688 N N . LEU A 1 90 ? 7.119 -7.515 -2.669 1.00 93.81 90 LEU A N 1
ATOM 689 C CA . LEU A 1 90 ? 6.559 -7.460 -1.325 1.00 93.81 90 LEU A CA 1
ATOM 690 C C . LEU A 1 90 ? 6.336 -6.022 -0.876 1.00 93.81 90 LEU A C 1
ATOM 692 O O . LEU A 1 90 ? 7.118 -5.121 -1.194 1.00 93.81 90 LEU A O 1
ATOM 696 N N . CYS A 1 91 ? 5.249 -5.822 -0.133 1.00 93.50 91 CYS A N 1
ATOM 697 C CA . CYS A 1 91 ? 4.854 -4.528 0.414 1.00 93.50 91 CYS A CA 1
ATOM 698 C C . CYS A 1 91 ? 4.602 -3.442 -0.656 1.00 93.50 91 CYS A C 1
ATOM 700 O O . CYS A 1 91 ? 4.677 -2.252 -0.340 1.00 93.50 91 CYS A O 1
ATOM 702 N N . ARG A 1 92 ? 4.334 -3.815 -1.917 1.00 94.94 92 ARG A N 1
ATOM 703 C CA . ARG A 1 92 ? 3.983 -2.895 -3.014 1.00 94.94 92 ARG A CA 1
ATOM 704 C C . ARG A 1 92 ? 2.659 -3.308 -3.632 1.00 94.94 92 ARG A C 1
ATOM 706 O O . ARG A 1 92 ? 2.602 -4.300 -4.353 1.00 94.94 92 ARG A O 1
ATOM 713 N N . ASN A 1 93 ? 1.603 -2.548 -3.336 1.00 95.38 93 ASN A N 1
ATOM 714 C CA . ASN A 1 93 ? 0.237 -2.847 -3.769 1.00 95.38 93 ASN A CA 1
ATOM 715 C C . ASN A 1 93 ? -0.147 -4.332 -3.575 1.00 95.38 93 ASN A C 1
ATOM 717 O O . ASN A 1 93 ? -0.794 -4.943 -4.431 1.00 95.38 93 ASN A O 1
ATOM 721 N N . GLN A 1 94 ? 0.289 -4.923 -2.460 1.00 95.62 94 GLN A N 1
ATOM 722 C CA . GLN A 1 94 ? 0.130 -6.344 -2.175 1.00 95.62 94 GLN A CA 1
ATOM 723 C C . GLN A 1 94 ? -1.176 -6.573 -1.412 1.00 95.62 94 GLN A C 1
ATOM 725 O O . GLN A 1 94 ? -1.490 -5.852 -0.468 1.00 95.62 94 GLN A O 1
ATOM 730 N N . THR A 1 95 ? -1.940 -7.591 -1.803 1.00 96.25 95 THR A N 1
ATOM 731 C CA . THR A 1 95 ? -3.174 -7.982 -1.111 1.00 96.25 95 THR A CA 1
ATOM 732 C C . THR A 1 95 ? -3.013 -9.377 -0.525 1.00 96.25 95 THR A C 1
ATOM 734 O O . THR A 1 95 ? -2.668 -10.304 -1.254 1.00 96.25 95 THR A O 1
ATOM 737 N N . ILE A 1 96 ? -3.298 -9.532 0.768 1.00 95.94 96 ILE A N 1
ATOM 738 C CA . ILE A 1 96 ? -3.345 -10.829 1.456 1.00 95.94 96 ILE A CA 1
ATOM 739 C C . ILE A 1 96 ? -4.777 -11.044 1.929 1.00 95.94 96 ILE A C 1
ATOM 741 O O . ILE A 1 96 ? -5.296 -10.259 2.721 1.00 95.94 96 ILE A O 1
ATOM 745 N N . LYS A 1 97 ? -5.423 -12.095 1.424 1.00 95.56 97 LYS A N 1
ATOM 746 C CA . LYS A 1 97 ? -6.792 -12.458 1.800 1.00 95.56 97 LYS A CA 1
ATOM 747 C C . LYS A 1 97 ? -6.773 -13.585 2.822 1.00 95.56 97 LYS A C 1
ATOM 749 O O . LYS A 1 97 ? -6.086 -14.583 2.627 1.00 95.56 97 LYS A O 1
ATOM 754 N N . LYS A 1 98 ? -7.559 -13.422 3.879 1.00 93.25 98 LYS A N 1
ATOM 755 C CA . LYS A 1 98 ? -7.827 -14.395 4.940 1.00 93.25 98 LYS A CA 1
ATOM 756 C C . LYS A 1 98 ? -9.344 -14.576 5.080 1.00 93.25 98 LYS A C 1
ATOM 758 O O . LYS A 1 98 ? -10.126 -13.961 4.353 1.00 93.25 98 LYS A O 1
ATOM 763 N N . ASN A 1 99 ? -9.780 -15.439 5.996 1.00 89.81 99 ASN A N 1
ATOM 764 C CA . ASN A 1 99 ? -11.206 -15.645 6.234 1.00 89.81 99 ASN A CA 1
ATOM 765 C C . ASN A 1 99 ? -11.856 -14.354 6.760 1.00 89.81 99 ASN A C 1
ATOM 767 O O . ASN A 1 99 ? -11.528 -13.908 7.856 1.00 89.81 99 ASN A O 1
ATOM 771 N N . LYS A 1 100 ? -12.774 -13.760 5.986 1.00 94.19 100 LYS A N 1
ATOM 772 C CA . LYS A 1 100 ? -13.483 -12.510 6.330 1.00 94.19 100 LYS A CA 1
ATOM 773 C C . LYS A 1 100 ? -12.564 -11.308 6.626 1.00 94.19 100 LYS A C 1
ATOM 775 O O . LYS A 1 100 ? -12.952 -10.375 7.330 1.00 94.19 100 LYS A O 1
ATOM 780 N N . LEU A 1 101 ? -11.331 -11.332 6.125 1.00 95.69 101 LEU A N 1
ATOM 781 C CA . LEU A 1 101 ? -10.313 -10.324 6.402 1.00 95.69 101 LEU A CA 1
ATOM 782 C C . LEU A 1 101 ? -9.400 -10.152 5.190 1.00 95.69 101 LEU A C 1
ATOM 784 O O . LEU A 1 101 ? -8.904 -11.133 4.642 1.00 95.69 101 LEU A O 1
ATOM 788 N N . THR A 1 102 ? -9.127 -8.910 4.805 1.00 98.12 102 THR A N 1
ATOM 789 C CA . THR A 1 102 ? -8.192 -8.590 3.723 1.00 98.12 102 THR A CA 1
ATOM 790 C C . THR A 1 102 ? -7.202 -7.524 4.169 1.00 98.12 102 THR A C 1
ATOM 792 O O . THR A 1 102 ? -7.591 -6.423 4.556 1.00 98.12 102 THR A O 1
ATOM 795 N N . TYR A 1 103 ? -5.912 -7.829 4.050 1.00 98.44 103 TYR A N 1
ATOM 796 C CA . TYR A 1 103 ? -4.828 -6.868 4.211 1.00 98.44 103 TYR A CA 1
ATOM 797 C C . TYR A 1 103 ? -4.440 -6.276 2.858 1.00 98.44 103 TYR A C 1
ATOM 799 O O . TYR A 1 103 ? -4.169 -6.999 1.897 1.00 98.44 103 TYR A O 1
ATOM 807 N N . TYR A 1 104 ? -4.354 -4.954 2.809 1.00 98.50 104 TYR A N 1
ATOM 808 C CA . TYR A 1 104 ? -3.813 -4.171 1.711 1.00 98.50 104 TYR A CA 1
ATOM 809 C C . TYR A 1 104 ? -2.499 -3.555 2.186 1.00 98.50 104 TYR A C 1
ATOM 811 O O . TYR A 1 104 ? -2.493 -2.711 3.075 1.00 98.50 104 TYR A O 1
ATOM 819 N N . LEU A 1 105 ? -1.379 -4.006 1.634 1.00 98.25 105 LEU A N 1
ATOM 820 C CA . LEU A 1 105 ? -0.036 -3.671 2.096 1.00 98.25 105 LEU A CA 1
ATOM 821 C C . LEU A 1 105 ? 0.687 -2.806 1.062 1.00 98.25 105 LEU A C 1
ATOM 823 O O . LEU A 1 105 ? 0.926 -3.247 -0.067 1.00 98.25 105 LEU A O 1
ATOM 827 N N . ASP A 1 106 ? 1.074 -1.591 1.453 1.00 97.94 106 ASP A N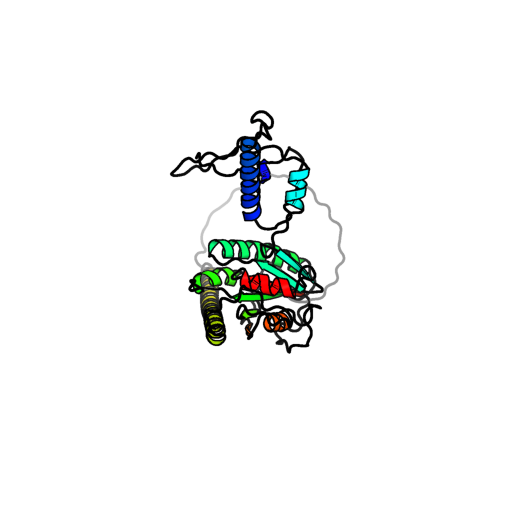 1
ATOM 828 C CA . ASP A 1 106 ? 1.847 -0.700 0.589 1.00 97.94 106 ASP A CA 1
ATOM 829 C C . ASP A 1 106 ? 2.784 0.235 1.370 1.00 97.94 106 ASP A C 1
ATOM 831 O O . ASP A 1 106 ? 2.354 1.108 2.122 1.00 97.94 106 ASP A O 1
ATOM 835 N N . GLY A 1 107 ? 4.094 0.089 1.169 1.00 96.38 107 GLY A N 1
ATOM 836 C CA . GLY A 1 107 ? 5.133 0.862 1.858 1.00 96.38 107 GLY A CA 1
ATOM 837 C C . GLY A 1 107 ? 5.329 2.304 1.367 1.00 96.38 107 GLY A C 1
ATOM 838 O O . GLY A 1 107 ? 6.471 2.787 1.374 1.00 96.38 107 GLY A O 1
ATOM 839 N N . ALA A 1 108 ? 4.295 2.967 0.847 1.00 95.62 108 ALA A N 1
ATOM 840 C CA . ALA A 1 108 ? 4.338 4.373 0.455 1.00 95.62 108 ALA A CA 1
ATOM 841 C C . ALA A 1 108 ? 4.655 5.293 1.646 1.00 95.62 108 ALA A C 1
ATOM 843 O O . ALA A 1 108 ? 4.177 5.087 2.759 1.00 95.62 108 ALA A O 1
ATOM 844 N N . HIS A 1 109 ? 5.496 6.302 1.403 1.00 94.38 109 HIS A N 1
ATOM 845 C CA . HIS A 1 109 ? 5.934 7.278 2.415 1.00 94.38 109 HIS A CA 1
ATOM 846 C C . HIS A 1 109 ? 6.373 8.631 1.806 1.00 94.38 109 HIS A C 1
ATOM 848 O O . HIS A 1 109 ? 7.069 9.420 2.446 1.00 94.38 109 HIS A O 1
ATOM 854 N N . THR A 1 110 ? 5.981 8.895 0.555 1.00 94.81 110 THR A N 1
ATOM 855 C CA . THR A 1 110 ? 6.035 10.216 -0.099 1.00 94.81 110 THR A CA 1
ATOM 856 C C . THR A 1 110 ? 4.620 10.595 -0.522 1.00 94.81 110 THR A C 1
ATOM 858 O O . THR A 1 110 ? 3.780 9.702 -0.650 1.00 94.81 110 THR A O 1
ATOM 861 N N . LEU A 1 111 ? 4.339 11.882 -0.757 1.00 95.50 111 LEU A N 1
ATOM 862 C CA . LEU A 1 111 ? 2.993 12.314 -1.153 1.00 95.50 111 LEU A CA 1
ATOM 863 C C . LEU A 1 111 ? 2.533 11.587 -2.424 1.00 95.50 111 LEU A C 1
ATOM 865 O O . LEU A 1 111 ? 1.436 11.040 -2.472 1.00 95.50 111 LEU A O 1
ATOM 869 N N . GLU A 1 112 ? 3.400 11.538 -3.429 1.00 95.12 112 GLU A N 1
ATOM 870 C CA . GLU A 1 112 ? 3.115 10.955 -4.738 1.00 95.12 112 GLU A CA 1
ATOM 871 C C . GLU A 1 112 ? 2.849 9.450 -4.614 1.00 95.12 112 GLU A C 1
ATOM 873 O O . GLU A 1 112 ? 1.921 8.927 -5.227 1.00 95.12 112 GLU A O 1
ATOM 878 N N . SER A 1 113 ? 3.629 8.756 -3.778 1.00 95.38 113 SER A N 1
ATOM 879 C CA . SER A 1 113 ? 3.458 7.320 -3.532 1.00 95.38 113 SER A CA 1
ATOM 880 C C . SER A 1 113 ? 2.179 7.030 -2.742 1.00 95.38 113 SER A C 1
ATOM 882 O O . SER A 1 113 ? 1.476 6.068 -3.039 1.00 95.38 113 SER A O 1
ATOM 884 N N . ILE A 1 114 ? 1.853 7.866 -1.748 1.00 97.38 114 ILE A N 1
ATOM 885 C CA . ILE A 1 114 ? 0.624 7.726 -0.958 1.00 97.38 114 ILE A CA 1
ATOM 886 C C . ILE A 1 114 ? -0.601 7.953 -1.842 1.00 97.38 114 ILE A C 1
ATOM 888 O O . ILE A 1 114 ? -1.553 7.186 -1.750 1.00 97.38 114 ILE A O 1
ATOM 892 N N . GLN A 1 115 ? -0.571 8.933 -2.747 1.00 96.75 115 GLN A N 1
ATOM 893 C CA . GLN A 1 115 ? -1.684 9.174 -3.665 1.00 96.75 115 GLN A CA 1
ATOM 894 C C . GLN A 1 115 ? -1.955 7.956 -4.563 1.00 96.75 115 GLN A C 1
ATOM 896 O O . GLN A 1 115 ? -3.099 7.553 -4.752 1.00 96.75 115 GLN A O 1
ATOM 901 N N . GLN A 1 116 ? -0.901 7.306 -5.058 1.00 95.75 116 GLN A N 1
ATOM 902 C CA . GLN A 1 116 ? -1.043 6.072 -5.833 1.00 95.75 116 GLN A CA 1
ATOM 903 C C . GLN A 1 116 ? -1.545 4.897 -4.987 1.00 95.75 116 GLN A C 1
ATOM 905 O O . GLN A 1 116 ? -2.322 4.072 -5.473 1.00 95.75 116 GLN A O 1
ATOM 910 N N . CYS A 1 117 ? -1.101 4.812 -3.731 1.00 97.56 117 CYS A N 1
ATOM 911 C CA . CYS A 1 117 ? -1.586 3.828 -2.772 1.00 97.56 117 CYS A CA 1
ATOM 912 C C . CYS A 1 117 ? -3.091 4.004 -2.521 1.00 97.56 117 CYS A C 1
ATOM 914 O O . CYS A 1 117 ? -3.834 3.027 -2.610 1.00 97.56 117 CYS A O 1
ATOM 916 N N . VAL A 1 118 ? -3.548 5.243 -2.313 1.00 97.69 118 VAL A N 1
ATOM 917 C CA . VAL A 1 118 ? -4.965 5.615 -2.169 1.00 97.69 118 VAL A CA 1
ATOM 918 C C . VAL A 1 118 ? -5.770 5.180 -3.393 1.00 97.69 118 VAL A C 1
ATOM 920 O O . VAL A 1 118 ? -6.759 4.465 -3.243 1.00 97.69 118 VAL A O 1
ATOM 923 N N . ASP A 1 119 ? -5.320 5.517 -4.604 1.00 96.38 119 ASP A N 1
ATOM 924 C CA . ASP A 1 119 ? -5.991 5.122 -5.851 1.00 96.38 119 ASP A CA 1
ATOM 925 C C . ASP A 1 119 ? -6.121 3.596 -5.984 1.00 96.38 119 ASP A C 1
ATOM 927 O O . ASP A 1 119 ? -7.165 3.060 -6.379 1.00 96.38 119 ASP A O 1
ATOM 931 N N . TRP A 1 120 ? -5.040 2.874 -5.674 1.00 97.19 120 TRP A N 1
ATOM 932 C CA . TRP A 1 120 ? -5.025 1.417 -5.704 1.00 97.19 120 TRP A CA 1
ATOM 933 C C . TRP A 1 120 ? -5.973 0.825 -4.655 1.00 97.19 120 TRP A C 1
ATOM 935 O O . TRP A 1 120 ? -6.790 -0.037 -5.004 1.00 97.19 120 TRP A O 1
ATOM 945 N N . PHE A 1 121 ? -5.897 1.297 -3.410 1.00 98.06 121 PHE A N 1
ATOM 946 C CA . PHE A 1 121 ? -6.718 0.826 -2.302 1.00 98.06 121 PHE A CA 1
ATOM 947 C C . PHE A 1 121 ? -8.199 1.075 -2.571 1.00 98.06 121 PHE A C 1
ATOM 949 O O . PHE A 1 121 ? -8.986 0.137 -2.474 1.00 98.06 121 PHE A O 1
ATOM 956 N N . HIS A 1 122 ? -8.587 2.281 -2.994 1.00 96.19 122 HIS A N 1
ATOM 957 C CA . HIS A 1 122 ? -9.970 2.620 -3.349 1.00 96.19 122 HIS A CA 1
ATOM 958 C C . HIS A 1 122 ? -10.564 1.638 -4.346 1.00 96.19 122 HIS A C 1
ATOM 960 O O . HIS A 1 122 ? -11.624 1.054 -4.117 1.00 96.19 122 HIS A O 1
ATOM 966 N N . LYS A 1 123 ? -9.843 1.404 -5.445 1.00 95.38 123 LYS A N 1
ATOM 967 C CA . LYS A 1 123 ? -10.299 0.508 -6.505 1.00 95.38 123 LYS A CA 1
ATOM 968 C C . LYS A 1 123 ? -10.501 -0.923 -6.003 1.00 95.38 123 LYS A C 1
ATOM 970 O O . LYS A 1 123 ? -11.486 -1.563 -6.371 1.00 95.38 123 LYS A O 1
ATOM 975 N N . HIS A 1 124 ? -9.562 -1.449 -5.218 1.00 96.50 124 HIS A N 1
ATOM 976 C CA . HIS A 1 124 ? -9.588 -2.856 -4.816 1.00 96.50 124 HIS A CA 1
ATOM 977 C C . HIS A 1 124 ? -10.489 -3.110 -3.603 1.00 96.50 124 HIS A C 1
ATOM 979 O O . HIS A 1 124 ? -11.210 -4.105 -3.607 1.00 96.50 124 HIS A O 1
ATOM 985 N N . SER A 1 125 ? -10.490 -2.211 -2.616 1.00 97.44 125 SER A N 1
ATOM 986 C CA . SER A 1 125 ? -11.360 -2.284 -1.435 1.00 97.44 125 SER A CA 1
ATOM 987 C C . SER A 1 125 ? -12.831 -2.172 -1.823 1.00 97.44 125 SER A C 1
ATOM 989 O O . SER A 1 125 ? -13.624 -3.027 -1.438 1.00 97.44 125 SER A O 1
ATOM 991 N N . LYS A 1 126 ? -13.192 -1.204 -2.681 1.00 96.25 126 LYS A N 1
ATOM 992 C CA . LYS A 1 126 ? -14.567 -1.037 -3.179 1.00 96.25 126 LYS A CA 1
ATOM 993 C C . LYS A 1 126 ? -15.037 -2.246 -3.984 1.00 96.25 126 LYS A C 1
ATOM 995 O O . LYS A 1 126 ? -16.147 -2.724 -3.783 1.00 96.25 126 LYS A O 1
ATOM 1000 N N . ARG A 1 127 ? -14.191 -2.771 -4.879 1.00 96.19 127 ARG A N 1
ATOM 1001 C CA . ARG A 1 127 ? -14.525 -3.971 -5.662 1.00 96.19 127 ARG A CA 1
ATOM 1002 C C . ARG A 1 127 ? -14.781 -5.180 -4.765 1.00 96.19 127 ARG A C 1
ATOM 1004 O O . ARG A 1 127 ? -15.699 -5.940 -5.045 1.00 96.19 127 ARG A O 1
ATOM 1011 N N . GLU A 1 128 ? -13.959 -5.375 -3.738 1.00 96.81 128 GLU A N 1
ATOM 1012 C CA . GLU A 1 128 ? -14.152 -6.467 -2.786 1.00 96.81 128 GLU A CA 1
ATOM 1013 C C . GLU A 1 128 ? -15.409 -6.257 -1.935 1.00 96.81 128 GLU A C 1
ATOM 1015 O O . GLU A 1 128 ? -16.199 -7.187 -1.801 1.00 96.81 128 GLU A O 1
ATOM 1020 N N . ALA A 1 129 ? -15.645 -5.041 -1.441 1.00 95.88 129 ALA A N 1
ATOM 1021 C CA . ALA A 1 129 ? -16.829 -4.727 -0.648 1.00 95.88 129 ALA A CA 1
ATOM 1022 C C . ALA A 1 129 ? -18.127 -5.013 -1.418 1.00 95.88 129 ALA A C 1
ATOM 1024 O O . ALA A 1 129 ? -19.027 -5.644 -0.883 1.00 95.88 129 ALA A O 1
ATOM 1025 N N . ASN A 1 130 ? -18.178 -4.671 -2.710 1.00 96.12 130 ASN A N 1
ATOM 1026 C CA . ASN A 1 130 ? -19.322 -4.976 -3.576 1.00 96.12 130 ASN A CA 1
ATOM 1027 C C . ASN A 1 130 ? -19.569 -6.483 -3.783 1.00 96.12 130 ASN A C 1
ATOM 1029 O O . ASN A 1 130 ? -20.636 -6.863 -4.253 1.00 96.12 130 ASN A O 1
ATOM 1033 N N . SER A 1 131 ? -18.579 -7.336 -3.502 1.00 95.31 131 SER A N 1
ATOM 1034 C CA . SER A 1 131 ? -18.708 -8.797 -3.597 1.00 95.31 131 SER A CA 1
ATOM 1035 C C . SER A 1 131 ? -19.053 -9.471 -2.268 1.00 95.31 131 SER A C 1
ATOM 1037 O O . SER A 1 131 ? -19.210 -10.689 -2.230 1.00 95.31 131 SER A O 1
ATOM 1039 N N . ILE A 1 132 ? -19.156 -8.701 -1.185 1.00 94.88 132 ILE A N 1
ATOM 1040 C CA . ILE A 1 132 ? -19.462 -9.198 0.153 1.00 94.88 132 ILE A CA 1
ATOM 1041 C C . ILE A 1 132 ? -20.904 -8.826 0.483 1.00 94.88 132 ILE A C 1
ATOM 1043 O O . ILE A 1 132 ? -21.286 -7.661 0.433 1.00 94.88 132 ILE A O 1
ATOM 1047 N N . SER A 1 133 ? -21.704 -9.826 0.848 1.00 91.88 133 SER A N 1
ATOM 1048 C CA . SER A 1 133 ? -23.012 -9.588 1.452 1.00 91.88 133 SER A CA 1
ATOM 1049 C C . SER A 1 133 ? -22.803 -9.233 2.921 1.00 91.88 133 SER A C 1
ATOM 1051 O O . SER A 1 133 ? -22.365 -10.090 3.687 1.00 91.88 133 SER A O 1
ATOM 1053 N N . GLY A 1 134 ? -23.106 -7.994 3.307 1.00 92.25 134 GLY A N 1
ATOM 1054 C CA . GLY A 1 134 ? -23.058 -7.551 4.701 1.00 92.25 134 GLY A CA 1
ATOM 1055 C C . GLY A 1 134 ? -22.165 -6.337 4.956 1.00 92.25 134 GLY A C 1
ATOM 1056 O O . GLY A 1 134 ? -21.742 -5.638 4.033 1.00 92.25 134 GLY A O 1
ATOM 1057 N N . LYS A 1 135 ? -21.904 -6.062 6.237 1.00 92.94 135 LYS A N 1
ATOM 1058 C CA . LYS A 1 135 ? -21.157 -4.885 6.695 1.00 92.94 135 LYS A CA 1
ATOM 1059 C C . LYS A 1 135 ? -19.655 -5.089 6.493 1.00 92.94 135 LYS A C 1
ATOM 1061 O O . LYS A 1 135 ? -19.050 -5.971 7.103 1.00 92.94 135 LYS A O 1
ATOM 1066 N N . VAL A 1 136 ? -19.036 -4.217 5.698 1.00 95.44 136 VAL A N 1
ATOM 1067 C CA . VAL A 1 136 ? -17.579 -4.168 5.505 1.00 95.44 136 VAL A CA 1
ATOM 1068 C C . VAL A 1 136 ? -17.003 -3.003 6.295 1.00 95.44 136 VAL A C 1
ATOM 1070 O O . VAL A 1 136 ? -17.451 -1.876 6.124 1.00 95.44 136 VAL A O 1
ATOM 1073 N N . VAL A 1 137 ? -16.002 -3.278 7.132 1.00 94.81 137 VAL A N 1
ATOM 1074 C CA . VAL A 1 137 ? -15.291 -2.262 7.920 1.00 94.81 137 VAL A CA 1
ATOM 1075 C C . VAL A 1 137 ? -13.893 -2.039 7.353 1.00 94.81 137 VAL A C 1
ATOM 1077 O O . VAL A 1 137 ? -13.147 -2.995 7.139 1.00 94.81 137 VAL A O 1
ATOM 1080 N N . LYS A 1 138 ? -13.524 -0.777 7.133 1.00 96.62 138 LYS A N 1
ATOM 1081 C CA . LYS A 1 138 ? -12.210 -0.340 6.659 1.00 96.62 138 LYS A CA 1
ATOM 1082 C C . LYS A 1 138 ? -11.395 0.263 7.793 1.00 96.62 138 LYS A C 1
ATOM 1084 O O . LYS A 1 138 ? -11.800 1.231 8.430 1.00 96.62 138 LYS A O 1
ATOM 1089 N N . ILE A 1 139 ? -10.195 -0.265 7.983 1.00 97.12 139 ILE A N 1
ATOM 1090 C CA . ILE A 1 139 ? -9.261 0.162 9.019 1.00 97.12 139 ILE A CA 1
ATOM 1091 C C . ILE A 1 139 ? -7.975 0.653 8.360 1.00 97.12 139 ILE A C 1
ATOM 1093 O O . ILE A 1 139 ? -7.405 -0.023 7.502 1.00 97.12 139 ILE A O 1
ATOM 1097 N N . LEU A 1 140 ? -7.496 1.820 8.776 1.00 98.31 140 LEU A N 1
ATOM 1098 C CA . LEU A 1 140 ? -6.141 2.273 8.481 1.00 98.31 140 LEU A CA 1
ATOM 1099 C C . LEU A 1 140 ? -5.201 1.804 9.592 1.00 98.31 140 LEU A C 1
ATOM 1101 O O . LEU A 1 140 ? -5.475 2.049 10.758 1.00 98.31 140 LEU A O 1
ATOM 1105 N N . LEU A 1 141 ? -4.069 1.205 9.238 1.00 98.38 141 LEU A N 1
ATOM 1106 C CA . LEU A 1 141 ? -2.919 1.012 10.116 1.00 98.38 141 LEU A CA 1
ATOM 1107 C C . LEU A 1 141 ? -1.750 1.825 9.554 1.00 98.38 141 LEU A C 1
ATOM 1109 O O . LEU A 1 141 ? -1.231 1.518 8.477 1.00 98.38 141 LEU A O 1
ATOM 1113 N N . TYR A 1 142 ? -1.352 2.882 10.260 1.00 98.31 142 TYR A N 1
ATOM 1114 C CA . TYR A 1 142 ? -0.390 3.850 9.740 1.00 98.31 142 TYR A CA 1
ATOM 1115 C C . TYR A 1 142 ? 0.720 4.185 10.727 1.00 98.31 142 TYR A C 1
ATOM 1117 O O . TYR A 1 14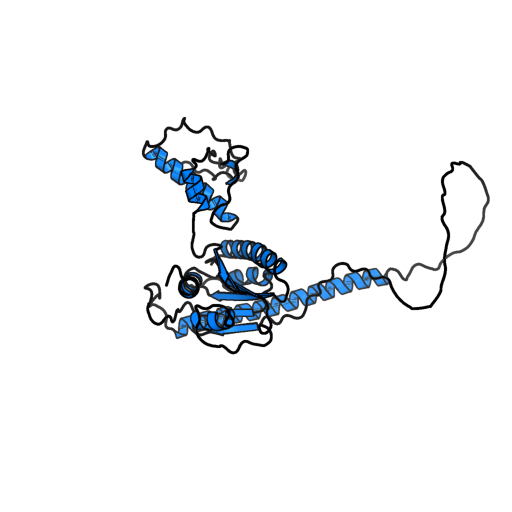2 ? 0.493 4.408 11.916 1.00 98.31 142 TYR A O 1
ATOM 1125 N N . ASN A 1 143 ? 1.931 4.303 10.190 1.00 96.62 143 ASN A N 1
ATOM 1126 C CA . ASN A 1 143 ? 3.073 4.904 10.858 1.00 96.62 143 ASN A CA 1
ATOM 1127 C C . ASN A 1 143 ? 4.140 5.272 9.826 1.00 96.62 143 ASN A C 1
ATOM 1129 O O . ASN A 1 143 ? 4.309 4.554 8.846 1.00 96.62 143 ASN A O 1
ATOM 1133 N N . THR A 1 144 ? 4.916 6.327 10.076 1.00 93.06 144 THR A N 1
ATOM 1134 C CA . THR A 1 144 ? 6.045 6.726 9.221 1.00 93.06 144 THR A CA 1
ATOM 1135 C C . THR A 1 144 ? 7.295 7.026 10.041 1.00 93.06 144 THR A C 1
ATOM 1137 O O . THR A 1 144 ? 7.218 7.413 11.205 1.00 93.06 144 THR A O 1
ATOM 1140 N N . LYS A 1 145 ? 8.474 6.835 9.436 1.00 85.94 145 LYS A N 1
ATOM 1141 C CA . LYS A 1 145 ? 9.764 7.240 10.020 1.00 85.94 145 LYS A CA 1
ATOM 1142 C C . LYS A 1 145 ? 10.193 8.624 9.521 1.00 85.94 145 LYS A C 1
ATOM 1144 O O . LYS A 1 145 ? 9.754 9.088 8.469 1.00 85.94 145 LYS A O 1
ATOM 1149 N N . GLY A 1 146 ? 11.139 9.212 10.253 1.00 80.12 146 GLY A N 1
ATOM 1150 C CA . GLY A 1 146 ? 11.775 10.486 9.919 1.00 80.12 146 GLY A CA 1
ATOM 1151 C C . GLY A 1 146 ? 10.899 11.696 10.231 1.00 80.12 146 GLY A C 1
ATOM 1152 O O . GLY A 1 146 ? 9.799 11.558 10.759 1.00 80.12 146 GLY A O 1
ATOM 1153 N N . ASP A 1 147 ? 11.401 12.876 9.887 1.00 79.25 147 ASP A N 1
ATOM 1154 C CA . ASP A 1 147 ? 10.742 14.156 10.162 1.00 79.25 147 ASP A CA 1
ATOM 1155 C C . ASP A 1 147 ? 9.980 14.630 8.913 1.00 79.25 147 ASP A C 1
ATOM 1157 O O . ASP A 1 147 ? 10.201 15.705 8.361 1.00 79.25 147 ASP A O 1
ATOM 1161 N N . ARG A 1 148 ? 9.126 13.739 8.397 1.00 85.19 148 ARG A N 1
ATOM 1162 C CA . ARG A 1 148 ? 8.272 13.996 7.231 1.00 85.19 148 ARG A CA 1
ATOM 1163 C C . ARG A 1 148 ? 7.118 14.922 7.619 1.00 85.19 148 ARG A C 1
ATOM 1165 O O . ARG A 1 148 ? 6.662 14.902 8.759 1.00 85.19 148 ARG A O 1
ATOM 1172 N N . ASP A 1 149 ? 6.578 15.642 6.639 1.00 92.44 149 ASP A N 1
ATOM 1173 C CA . ASP A 1 149 ? 5.305 16.350 6.789 1.00 92.44 149 ASP A CA 1
ATOM 1174 C C . ASP A 1 149 ? 4.153 15.334 6.878 1.00 92.44 149 ASP A C 1
ATOM 1176 O O . ASP A 1 149 ? 3.595 14.883 5.874 1.00 92.44 149 ASP A O 1
ATOM 1180 N N . VAL A 1 150 ? 3.847 14.920 8.108 1.00 94.38 150 VAL A N 1
ATOM 1181 C CA . VAL A 1 150 ? 2.815 13.924 8.412 1.00 94.38 150 VAL A CA 1
ATOM 1182 C C . VAL A 1 150 ? 1.445 14.398 7.941 1.00 94.38 150 VAL A C 1
ATOM 1184 O O . VAL A 1 150 ? 0.694 13.606 7.378 1.00 94.38 150 VAL A O 1
ATOM 1187 N N . THR A 1 151 ? 1.133 15.683 8.104 1.00 96.50 151 THR A N 1
ATOM 1188 C CA . THR A 1 151 ? -0.141 16.272 7.679 1.00 96.50 151 THR A CA 1
ATOM 1189 C C . THR A 1 151 ? -0.345 16.098 6.178 1.00 96.50 151 THR A C 1
ATOM 1191 O O . THR A 1 151 ? -1.403 15.637 5.740 1.00 96.50 151 THR A O 1
ATOM 1194 N N . ARG A 1 152 ? 0.685 16.399 5.377 1.00 96.44 152 ARG A N 1
ATOM 1195 C CA . ARG A 1 152 ? 0.657 16.220 3.920 1.00 96.44 152 ARG A CA 1
ATOM 1196 C C . ARG A 1 152 ? 0.517 14.754 3.512 1.00 96.44 152 ARG A C 1
ATOM 1198 O O . ARG A 1 152 ? -0.156 14.476 2.525 1.00 96.44 152 ARG A O 1
ATOM 1205 N N . LEU A 1 153 ? 1.122 13.823 4.252 1.00 97.12 153 LEU A N 1
ATOM 1206 C CA . LEU A 1 153 ? 1.016 12.388 3.964 1.00 97.12 153 LEU A CA 1
ATOM 1207 C C . LEU A 1 153 ? -0.332 11.786 4.388 1.00 97.12 153 LEU A C 1
ATOM 1209 O O . LEU A 1 153 ? -0.843 10.911 3.699 1.00 97.12 153 LEU A O 1
ATOM 1213 N N . LEU A 1 154 ? -0.924 12.245 5.492 1.00 97.00 154 LEU A N 1
ATOM 1214 C CA . LEU A 1 154 ? -2.200 11.726 5.994 1.00 97.00 154 LEU A CA 1
ATOM 1215 C C . LEU A 1 154 ? -3.409 12.267 5.228 1.00 97.00 154 LEU A C 1
ATOM 1217 O O . LEU A 1 154 ? -4.403 11.560 5.082 1.00 97.00 154 LEU A O 1
ATOM 1221 N N . ARG A 1 155 ? -3.343 13.502 4.718 1.00 96.25 155 ARG A N 1
ATOM 1222 C CA . ARG A 1 155 ? -4.483 14.157 4.059 1.00 96.25 155 ARG A CA 1
ATOM 1223 C C . ARG A 1 155 ? -5.101 13.330 2.913 1.00 96.25 155 ARG A C 1
ATOM 1225 O O . ARG A 1 155 ? -6.319 13.173 2.933 1.00 96.25 155 ARG A O 1
ATOM 1232 N N . PRO A 1 156 ? -4.346 12.747 1.959 1.00 97.25 156 PRO A N 1
ATOM 1233 C CA . PRO A 1 156 ? -4.939 11.919 0.902 1.00 97.25 156 PRO A CA 1
ATOM 1234 C C . PRO A 1 156 ? -5.696 10.686 1.422 1.00 97.25 156 PRO A C 1
ATOM 1236 O O . PRO A 1 156 ? -6.697 10.276 0.830 1.00 97.25 156 PRO A O 1
ATOM 1239 N N . LEU A 1 157 ? -5.245 10.110 2.544 1.00 97.12 157 LEU A N 1
ATOM 1240 C CA . LEU A 1 157 ? -5.837 8.914 3.151 1.00 97.12 157 LEU A CA 1
ATOM 1241 C C . LEU A 1 157 ? -7.230 9.183 3.746 1.00 97.12 157 LEU A C 1
ATOM 1243 O O . LEU A 1 157 ? -8.010 8.243 3.872 1.00 97.12 157 LEU A O 1
ATOM 1247 N N . MET A 1 158 ? -7.582 10.440 4.049 1.00 93.88 158 MET A N 1
ATOM 1248 C CA . MET A 1 158 ? -8.931 10.821 4.507 1.00 93.88 158 MET A CA 1
ATOM 1249 C C . MET A 1 158 ? -10.020 10.405 3.516 1.00 93.88 158 MET A C 1
ATOM 1251 O O . MET A 1 158 ? -11.108 9.999 3.915 1.00 93.88 158 MET A O 1
ATOM 1255 N N . SER A 1 159 ? -9.710 10.450 2.217 1.00 93.62 159 SER A N 1
ATOM 1256 C CA . SER A 1 159 ? -10.667 10.117 1.158 1.00 93.62 159 SER A CA 1
ATOM 1257 C C . SER A 1 159 ? -11.084 8.644 1.148 1.00 93.62 159 SER A C 1
ATOM 1259 O O . SER A 1 159 ? -12.077 8.302 0.517 1.00 93.62 159 SER A O 1
ATOM 1261 N N . CYS A 1 160 ? -10.340 7.759 1.819 1.00 94.62 160 CYS A N 1
ATOM 1262 C CA . CYS A 1 160 ? -10.571 6.314 1.807 1.00 94.62 160 CYS A CA 1
ATOM 1263 C C . CYS A 1 160 ? -11.803 5.861 2.606 1.00 94.62 160 CYS A C 1
ATOM 1265 O O . CYS A 1 160 ? -12.219 4.708 2.447 1.00 94.62 160 CYS A O 1
ATOM 1267 N N . GLY A 1 161 ? -12.379 6.743 3.433 1.00 92.12 161 GLY A N 1
ATOM 1268 C CA . GLY A 1 161 ? -13.552 6.441 4.256 1.00 92.12 161 GLY A CA 1
ATOM 1269 C C . GLY A 1 161 ? -13.272 5.322 5.256 1.00 92.12 161 GLY A C 1
ATOM 1270 O O . GLY A 1 161 ?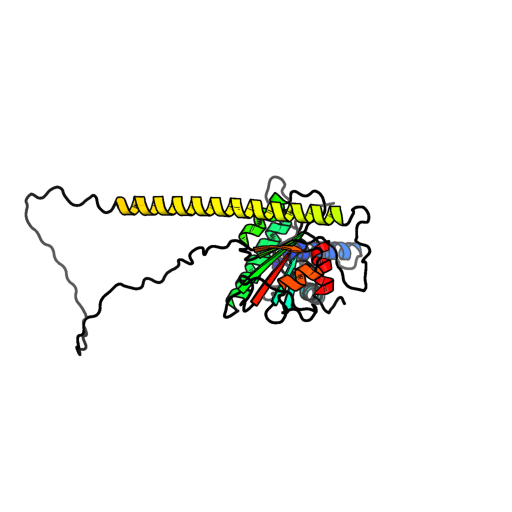 -13.918 4.280 5.207 1.00 92.12 161 GLY A O 1
ATOM 1271 N N . PHE A 1 162 ? -12.247 5.497 6.093 1.00 94.81 162 PHE A N 1
ATOM 1272 C CA . PHE A 1 162 ? -11.916 4.534 7.143 1.00 94.81 162 PHE A CA 1
ATOM 1273 C C . PHE A 1 162 ? -12.869 4.672 8.332 1.00 94.81 162 PHE A C 1
ATOM 1275 O O . PHE A 1 162 ? -13.033 5.765 8.870 1.00 94.81 162 PHE A O 1
ATOM 1282 N N . ASP A 1 163 ? -13.419 3.551 8.792 1.00 93.12 163 ASP A N 1
ATOM 1283 C CA . ASP A 1 163 ? -14.228 3.471 10.011 1.00 93.12 163 ASP A CA 1
ATOM 1284 C C . ASP A 1 163 ? -13.357 3.545 11.275 1.00 93.12 163 ASP A C 1
ATOM 1286 O O . ASP A 1 163 ? -13.808 3.982 12.335 1.00 93.12 163 ASP A O 1
ATOM 1290 N N . ALA A 1 164 ? -12.093 3.119 11.172 1.00 93.62 164 ALA A N 1
ATOM 1291 C CA . ALA A 1 164 ? -11.116 3.219 12.247 1.00 93.62 164 ALA A CA 1
ATOM 1292 C C . ALA A 1 164 ? -9.705 3.528 11.730 1.00 93.62 164 ALA A C 1
ATOM 1294 O O . ALA A 1 164 ? -9.307 3.101 10.645 1.00 93.62 164 ALA A O 1
ATOM 1295 N N . ALA A 1 165 ? -8.924 4.228 12.548 1.00 96.19 165 ALA A N 1
ATOM 1296 C CA . ALA A 1 165 ? -7.515 4.499 12.308 1.00 96.19 165 ALA A CA 1
ATOM 1297 C C . ALA A 1 165 ? -6.673 4.052 13.506 1.00 96.19 165 ALA A C 1
ATOM 1299 O O . ALA A 1 165 ? -6.893 4.452 14.651 1.00 96.19 165 ALA A O 1
ATOM 1300 N N . VAL A 1 166 ? -5.693 3.210 13.214 1.00 96.19 166 VAL A N 1
ATOM 1301 C CA . VAL A 1 166 ? -4.821 2.537 14.163 1.00 96.19 166 VAL A CA 1
ATOM 1302 C C . VAL A 1 166 ? -3.396 3.019 13.948 1.00 96.19 166 VAL A C 1
ATOM 1304 O O . VAL A 1 166 ? -2.879 3.022 12.829 1.00 96.19 166 VAL A O 1
ATOM 1307 N N . PHE A 1 167 ? -2.746 3.401 15.040 1.00 97.25 167 PHE A N 1
ATOM 1308 C CA . PHE A 1 167 ? -1.375 3.895 15.036 1.00 97.25 167 PHE A CA 1
ATOM 1309 C C . PHE A 1 167 ? -0.513 3.047 15.970 1.00 97.25 167 PHE A C 1
ATOM 1311 O O . PHE A 1 167 ? -0.897 2.763 17.103 1.00 97.25 167 PHE A O 1
ATOM 1318 N N . CYS A 1 168 ? 0.670 2.642 15.521 1.00 95.12 168 CYS A N 1
ATOM 1319 C CA . CYS A 1 168 ? 1.641 1.951 16.367 1.00 95.12 168 CYS A CA 1
ATOM 1320 C C . CYS A 1 168 ? 3.073 2.299 15.941 1.00 95.12 168 CYS A C 1
ATOM 1322 O O . CYS A 1 168 ? 3.309 2.610 14.770 1.00 95.12 168 CYS A O 1
ATOM 1324 N N . PRO A 1 169 ? 4.064 2.245 16.847 1.00 93.31 169 PRO A N 1
ATOM 1325 C CA . PRO A 1 169 ? 5.459 2.372 16.449 1.00 93.31 169 PRO A CA 1
ATOM 1326 C C . PRO A 1 169 ? 5.883 1.178 15.571 1.00 93.31 169 PRO A C 1
ATOM 1328 O O . PRO A 1 169 ? 5.217 0.144 15.519 1.00 93.31 169 PRO A O 1
ATOM 1331 N N . ASN A 1 170 ? 7.017 1.313 14.876 1.00 90.44 170 ASN A N 1
ATOM 1332 C CA . ASN A 1 170 ? 7.566 0.271 13.995 1.00 90.44 170 ASN A CA 1
ATOM 1333 C C . ASN A 1 170 ? 8.297 -0.811 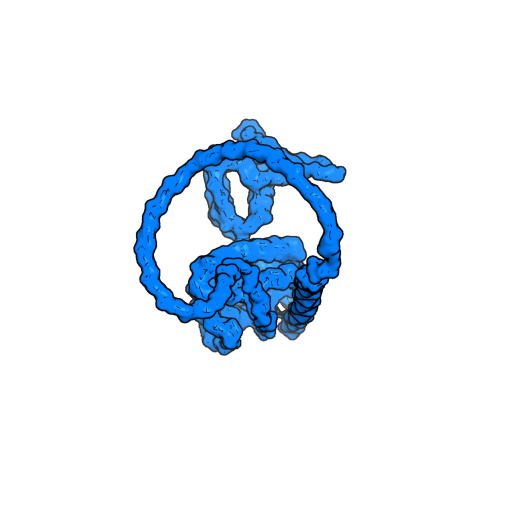14.802 1.00 90.44 170 ASN A C 1
ATOM 1335 O O . ASN A 1 170 ? 9.499 -1.011 14.629 1.00 90.44 170 ASN A O 1
ATOM 1339 N N . ILE A 1 171 ? 7.577 -1.443 15.724 1.00 85.50 171 ILE A N 1
ATOM 1340 C CA . ILE A 1 171 ? 8.108 -2.393 16.697 1.00 85.50 171 ILE A CA 1
ATOM 1341 C C . ILE A 1 171 ? 7.319 -3.682 16.564 1.00 85.50 171 ILE A C 1
ATOM 1343 O O . ILE A 1 171 ? 6.104 -3.696 16.760 1.00 85.50 171 ILE A O 1
ATOM 1347 N N . SER A 1 172 ? 8.022 -4.753 16.214 1.00 74.38 172 SER A N 1
ATOM 1348 C CA . SER A 1 172 ? 7.458 -6.094 16.148 1.00 74.38 172 SER A CA 1
ATOM 1349 C C . SER A 1 172 ? 7.832 -6.838 17.427 1.00 74.38 172 SER A C 1
ATOM 1351 O O . SER A 1 172 ? 9.014 -7.065 17.668 1.00 74.38 172 SER A O 1
ATOM 1353 N N . TYR A 1 173 ? 6.852 -7.197 18.257 1.00 64.19 173 TYR A N 1
ATOM 1354 C CA . TYR A 1 173 ? 7.054 -8.152 19.348 1.00 64.19 173 TYR A CA 1
ATOM 1355 C C . TYR A 1 173 ? 6.596 -9.530 18.868 1.00 64.19 173 TYR A C 1
ATOM 1357 O O . TYR A 1 173 ? 5.541 -10.020 19.252 1.00 64.19 173 TYR A O 1
ATOM 1365 N N . THR A 1 174 ? 7.373 -10.145 17.981 1.00 54.31 174 THR A N 1
ATOM 1366 C CA . THR A 1 174 ? 7.333 -11.599 17.802 1.00 54.31 174 THR A CA 1
ATOM 1367 C C . THR A 1 174 ? 8.435 -12.174 18.685 1.00 54.31 174 THR A C 1
ATOM 1369 O O . THR A 1 174 ? 9.540 -11.636 18.744 1.00 54.31 174 THR A O 1
ATOM 1372 N N . SER A 1 175 ? 8.150 -13.241 19.427 1.00 43.75 175 SER A N 1
ATOM 1373 C CA . SER A 1 175 ? 9.038 -13.827 20.445 1.00 43.75 175 SER A CA 1
ATOM 1374 C C . SER A 1 175 ? 10.346 -14.434 19.900 1.00 43.75 175 SER A C 1
ATOM 1376 O O . SER A 1 175 ? 11.004 -15.197 20.599 1.00 43.75 175 SER A O 1
ATOM 1378 N N . SER A 1 176 ? 10.744 -14.133 18.661 1.00 42.91 176 SER A N 1
ATOM 1379 C CA . SER A 1 176 ? 11.894 -14.763 18.007 1.00 42.91 176 SER A CA 1
ATOM 1380 C C . SER A 1 176 ? 12.391 -14.032 16.750 1.00 42.91 176 SER A C 1
ATOM 1382 O O . SER A 1 176 ? 12.665 -14.679 15.756 1.00 42.91 176 SER A O 1
ATOM 1384 N N . SER A 1 177 ? 12.563 -12.705 16.764 1.00 42.97 177 SER A N 1
ATOM 1385 C CA . SER A 1 177 ? 13.566 -12.044 15.894 1.00 42.97 177 SER A CA 1
ATOM 1386 C C . SER A 1 177 ? 13.559 -10.530 16.085 1.00 42.97 177 SER A C 1
ATOM 1388 O O . SER A 1 177 ? 12.729 -9.814 15.520 1.00 42.97 177 SER A O 1
ATOM 1390 N N . VAL A 1 178 ? 14.536 -10.016 16.826 1.00 43.41 178 VAL A N 1
ATOM 1391 C CA . VAL A 1 178 ? 14.925 -8.609 16.717 1.00 43.41 178 VAL A CA 1
ATOM 1392 C C . VAL A 1 178 ? 15.610 -8.463 15.357 1.00 43.41 178 VAL A C 1
ATOM 1394 O O . VAL A 1 178 ? 16.779 -8.787 15.215 1.00 43.41 178 VAL A O 1
ATOM 1397 N N . SER A 1 179 ? 14.865 -8.078 14.319 1.00 44.34 179 SER A N 1
ATOM 1398 C CA . SER A 1 179 ? 15.457 -7.812 13.003 1.00 44.34 179 SER A CA 1
ATOM 1399 C C . SER A 1 179 ? 16.361 -6.575 13.073 1.00 44.34 179 SER A C 1
ATOM 1401 O O . SER A 1 179 ? 15.942 -5.560 13.636 1.00 44.34 179 SER A O 1
ATOM 1403 N N . ASP A 1 180 ? 17.521 -6.625 12.413 1.00 42.28 180 ASP A N 1
ATOM 1404 C CA . ASP A 1 180 ? 18.600 -5.614 12.348 1.00 42.28 180 ASP A CA 1
ATOM 1405 C C . ASP A 1 180 ? 18.204 -4.218 11.798 1.00 42.28 180 ASP A C 1
ATOM 1407 O O . ASP A 1 180 ? 19.046 -3.391 11.454 1.00 42.28 180 ASP A O 1
ATOM 1411 N N . THR A 1 181 ? 16.907 -3.914 11.693 1.00 47.50 181 THR A N 1
ATOM 1412 C CA . THR A 1 181 ? 16.366 -2.647 11.173 1.00 47.50 181 THR A CA 1
ATOM 1413 C C . THR A 1 181 ? 15.787 -1.721 12.248 1.00 47.50 181 THR A C 1
ATOM 1415 O O . THR A 1 181 ? 15.271 -0.632 11.932 1.00 47.50 181 THR A O 1
ATOM 1418 N N . THR A 1 182 ? 15.888 -2.097 13.528 1.00 50.06 182 THR A N 1
ATOM 1419 C CA . THR A 1 182 ? 15.678 -1.168 14.641 1.00 50.06 182 THR A CA 1
ATOM 1420 C C . THR A 1 182 ? 16.855 -0.206 14.682 1.00 50.06 182 THR A C 1
ATOM 1422 O O . THR A 1 182 ? 17.925 -0.513 15.191 1.00 50.06 182 THR A O 1
ATOM 1425 N N . ASN A 1 183 ? 16.660 0.972 14.093 1.00 48.41 183 ASN A N 1
ATOM 1426 C CA . ASN A 1 183 ? 17.581 2.093 14.206 1.00 48.41 183 ASN A CA 1
ATOM 1427 C C . ASN A 1 183 ? 17.801 2.376 15.706 1.00 48.41 183 ASN A C 1
ATOM 1429 O O . ASN A 1 183 ? 16.925 2.948 16.354 1.00 48.41 183 ASN A O 1
ATOM 1433 N N . MET A 1 184 ? 18.947 1.944 16.243 1.00 48.34 184 MET A N 1
ATOM 1434 C CA . MET A 1 184 ? 19.349 2.013 17.661 1.00 48.34 184 MET A CA 1
ATOM 1435 C C . MET A 1 184 ? 19.496 3.454 18.193 1.00 48.34 184 MET A C 1
ATOM 1437 O O . MET A 1 184 ? 19.907 3.663 19.327 1.00 48.34 184 MET A O 1
ATOM 1441 N N . ASN A 1 185 ? 19.149 4.462 17.389 1.00 48.94 185 ASN A N 1
ATOM 1442 C CA . ASN A 1 185 ? 19.320 5.878 17.701 1.00 48.94 185 ASN A CA 1
ATOM 1443 C C . ASN A 1 185 ? 18.131 6.523 18.438 1.00 48.94 185 ASN A C 1
ATOM 1445 O O . ASN A 1 185 ? 18.202 7.705 18.762 1.00 48.94 185 ASN A O 1
ATOM 1449 N N . PHE A 1 186 ? 17.029 5.803 18.697 1.00 57.47 186 PHE A N 1
ATOM 1450 C CA . PHE A 1 186 ? 15.854 6.377 19.368 1.00 57.47 186 PHE A CA 1
ATOM 1451 C C . PHE A 1 186 ? 15.288 5.461 20.449 1.00 57.47 186 PHE A C 1
ATOM 1453 O O . PHE A 1 186 ? 14.946 4.309 20.178 1.00 57.47 186 PHE A O 1
ATOM 1460 N N . SER A 1 187 ? 15.115 6.013 21.654 1.00 76.25 187 SER A N 1
ATOM 1461 C CA . SER A 1 187 ? 14.444 5.330 22.761 1.00 76.25 187 SER A CA 1
ATOM 1462 C C . SER A 1 187 ? 13.028 4.887 22.368 1.00 76.25 187 SER A C 1
ATOM 1464 O O . SER A 1 187 ? 12.361 5.536 21.554 1.00 76.25 187 SER A O 1
ATOM 1466 N N . MET A 1 188 ? 12.547 3.802 22.985 1.00 79.19 188 MET A N 1
ATOM 1467 C CA . MET A 1 188 ? 11.157 3.327 22.882 1.00 79.19 188 MET A CA 1
ATOM 1468 C C . MET A 1 188 ? 10.153 4.475 23.067 1.00 79.19 188 MET A C 1
ATOM 1470 O O . MET A 1 188 ? 9.214 4.644 22.290 1.00 79.19 188 MET A O 1
ATOM 1474 N N . GLU A 1 189 ? 10.411 5.320 24.064 1.00 83.69 189 GLU A N 1
ATOM 1475 C CA . GLU A 1 189 ? 9.614 6.501 24.378 1.00 83.69 189 GLU A CA 1
ATOM 1476 C C . GLU A 1 189 ? 9.540 7.486 23.204 1.00 83.69 189 GLU A C 1
ATOM 1478 O O . GLU A 1 189 ? 8.461 7.976 22.870 1.00 83.69 189 GLU A O 1
ATOM 1483 N N . THR A 1 190 ? 10.655 7.723 22.507 1.00 86.06 190 THR A N 1
ATOM 1484 C CA . THR A 1 190 ? 10.669 8.616 21.342 1.00 86.06 190 THR A CA 1
ATOM 1485 C C . THR A 1 190 ? 9.822 8.058 20.203 1.00 86.06 190 THR A C 1
ATOM 1487 O O . THR A 1 190 ? 9.084 8.804 19.557 1.00 86.06 190 THR A O 1
ATOM 1490 N N . GLN A 1 191 ? 9.885 6.746 19.958 1.00 86.69 191 GLN A N 1
ATOM 1491 C CA . GLN A 1 191 ? 9.072 6.108 18.921 1.00 86.69 191 GLN A CA 1
ATOM 1492 C C . GLN A 1 191 ? 7.576 6.182 19.253 1.00 86.69 191 GLN A C 1
ATOM 1494 O O . GLN A 1 191 ? 6.770 6.531 18.389 1.00 86.69 191 GLN A O 1
ATOM 1499 N N . LEU A 1 192 ? 7.209 5.934 20.514 1.00 88.56 192 LEU A N 1
ATOM 1500 C CA . LEU A 1 192 ? 5.834 6.064 21.000 1.00 88.56 192 LEU A CA 1
ATOM 1501 C C . LEU A 1 192 ? 5.326 7.509 20.931 1.00 88.56 192 LEU A C 1
ATOM 1503 O O . LEU A 1 192 ? 4.171 7.730 20.561 1.00 88.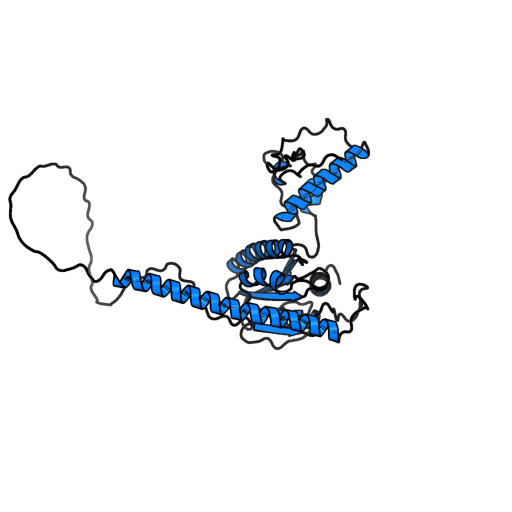56 192 LEU A O 1
ATOM 1507 N N . LYS A 1 193 ? 6.177 8.493 21.241 1.00 91.12 193 LYS A N 1
ATOM 1508 C CA . LYS A 1 193 ? 5.848 9.921 21.141 1.00 91.12 193 LYS A CA 1
ATOM 1509 C C . LYS A 1 193 ? 5.656 10.359 19.690 1.00 91.12 193 LYS A C 1
ATOM 1511 O O . LYS A 1 193 ? 4.680 11.037 19.387 1.00 91.12 193 LYS A O 1
ATOM 1516 N N . LYS A 1 194 ? 6.522 9.922 18.768 1.00 91.88 194 LYS A N 1
ATOM 1517 C CA . LYS A 1 194 ? 6.334 10.175 17.327 1.00 91.88 194 LYS A CA 1
ATOM 1518 C C . LYS A 1 194 ? 5.020 9.568 16.827 1.00 91.88 194 LYS A C 1
ATOM 1520 O O . LYS A 1 194 ? 4.250 10.253 16.163 1.00 91.88 194 LYS A O 1
ATOM 1525 N N . CYS A 1 195 ? 4.724 8.329 17.216 1.00 93.81 195 CYS A N 1
ATOM 1526 C CA . CYS A 1 195 ? 3.455 7.676 16.896 1.00 93.81 195 CYS A CA 1
ATOM 1527 C C . CYS A 1 195 ? 2.241 8.434 17.468 1.00 93.81 195 CYS A C 1
ATOM 1529 O O . CYS A 1 195 ? 1.223 8.565 16.791 1.00 93.81 195 CYS A O 1
ATOM 1531 N N . GLN A 1 196 ? 2.347 8.955 18.696 1.00 94.81 196 GLN A N 1
ATOM 1532 C CA . GLN A 1 196 ? 1.308 9.781 19.312 1.00 94.81 196 GLN A CA 1
ATOM 1533 C C . GLN A 1 196 ? 1.045 11.049 18.495 1.00 94.81 196 GLN A C 1
ATOM 1535 O O . GLN A 1 196 ? -0.110 11.359 18.225 1.00 94.81 196 GLN A O 1
ATOM 1540 N N . ASN A 1 197 ? 2.097 11.749 18.067 1.00 95.38 197 ASN A N 1
ATOM 1541 C CA . ASN A 1 197 ? 1.953 12.963 17.265 1.00 95.38 197 ASN A CA 1
ATOM 1542 C C . ASN A 1 197 ? 1.243 12.675 15.936 1.00 95.38 197 ASN A C 1
ATOM 1544 O O . ASN A 1 197 ? 0.343 13.413 15.559 1.00 95.38 197 ASN A O 1
ATOM 1548 N N . ILE A 1 198 ? 1.592 11.570 15.266 1.00 96.75 198 ILE A N 1
ATOM 1549 C CA . ILE A 1 198 ? 0.933 11.149 14.021 1.00 96.75 198 ILE A CA 1
ATOM 1550 C C . ILE A 1 198 ? -0.570 10.914 14.244 1.00 96.75 198 ILE A C 1
ATOM 1552 O O . ILE A 1 198 ? -1.391 11.368 13.447 1.00 96.75 198 ILE A O 1
ATOM 1556 N N . MET A 1 199 ? -0.935 10.240 15.339 1.00 96.44 199 MET A N 1
ATOM 1557 C CA . MET A 1 199 ? -2.335 10.014 15.700 1.00 96.44 199 MET A CA 1
ATOM 1558 C C . MET A 1 199 ? -3.080 11.330 15.975 1.00 96.44 199 MET A C 1
ATOM 1560 O O . MET A 1 199 ? -4.216 11.490 15.533 1.00 96.44 199 MET A O 1
ATOM 1564 N N . GLU A 1 200 ? -2.474 12.275 16.698 1.00 96.19 200 GLU A N 1
ATOM 1565 C CA . GLU A 1 200 ? -3.110 13.572 16.962 1.00 96.19 200 GLU A CA 1
ATOM 1566 C C . GLU A 1 200 ? -3.300 14.383 15.673 1.00 96.19 200 GLU A C 1
ATOM 1568 O O . GLU A 1 200 ? -4.392 14.902 15.446 1.00 96.19 200 GLU A O 1
ATOM 1573 N N . THR A 1 201 ? -2.324 14.371 14.757 1.00 96.56 201 THR A N 1
ATOM 1574 C CA . THR A 1 201 ? -2.478 14.970 13.421 1.00 96.56 201 THR A CA 1
ATOM 1575 C C . THR A 1 201 ? -3.644 14.350 12.645 1.00 96.56 201 THR A C 1
ATOM 1577 O O . THR A 1 201 ? -4.409 15.068 12.000 1.00 96.56 201 THR A O 1
ATOM 1580 N N . TRP A 1 202 ? -3.837 13.028 12.717 1.00 96.38 202 TRP A N 1
ATOM 1581 C CA . TRP A 1 202 ? -5.003 12.378 12.107 1.00 96.38 202 TRP A CA 1
ATOM 1582 C C . TRP A 1 202 ? -6.322 12.865 12.712 1.00 96.38 202 TRP A C 1
ATOM 1584 O O . TRP A 1 202 ? -7.263 13.166 11.976 1.00 96.38 202 TRP A O 1
ATOM 1594 N N . LYS A 1 203 ? -6.404 12.969 14.045 1.00 95.25 203 LYS A N 1
ATOM 1595 C CA . LYS A 1 203 ? -7.606 13.465 14.735 1.00 95.25 203 LYS A CA 1
ATOM 1596 C C . LYS A 1 203 ? -7.916 14.909 14.352 1.00 95.25 203 LYS A C 1
ATOM 1598 O O . LYS A 1 203 ? -9.073 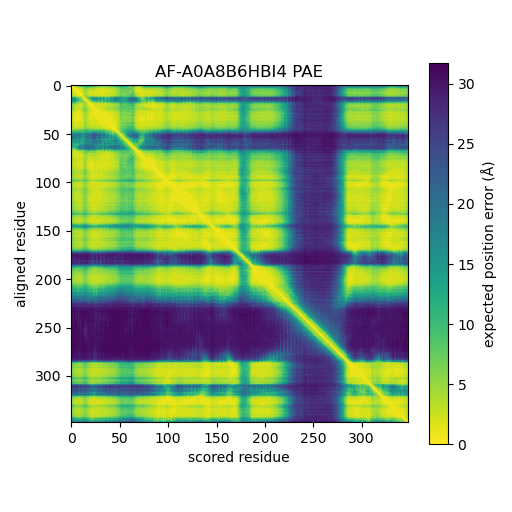15.241 14.120 1.00 95.25 203 LYS A O 1
ATOM 1603 N N . GLU A 1 204 ? -6.902 15.766 14.281 1.00 94.56 204 GLU A N 1
ATOM 1604 C CA . GLU A 1 204 ? -7.046 17.153 13.830 1.00 94.56 204 GLU A CA 1
ATOM 1605 C C . GLU A 1 204 ? -7.580 17.221 12.398 1.00 94.56 204 GLU A C 1
ATOM 1607 O O . GLU A 1 204 ? -8.600 17.870 12.163 1.00 94.56 204 GLU A O 1
ATOM 1612 N N . LEU A 1 205 ? -6.967 16.478 11.470 1.00 94.12 205 LEU A N 1
ATOM 1613 C CA . LEU A 1 205 ? -7.430 16.389 10.085 1.00 94.12 205 LEU A CA 1
ATOM 1614 C C . LEU A 1 205 ? -8.870 15.879 9.988 1.00 94.12 205 LEU A C 1
ATOM 1616 O O . LEU A 1 205 ? -9.656 16.444 9.234 1.00 94.12 205 LEU A O 1
ATOM 1620 N N . SER A 1 206 ? -9.236 14.872 10.782 1.00 91.50 206 SER A N 1
ATOM 1621 C CA . SER A 1 206 ? -10.588 14.299 10.794 1.00 91.50 206 SER A CA 1
ATOM 1622 C C . SER A 1 206 ? -11.634 15.325 11.250 1.00 91.50 206 SER A C 1
ATOM 1624 O O . SER A 1 206 ? -12.681 15.464 10.619 1.00 91.50 206 SER A O 1
ATOM 1626 N N . ARG A 1 207 ? -11.330 16.115 12.294 1.00 89.75 207 ARG A N 1
ATOM 1627 C CA . ARG A 1 207 ? -12.205 17.205 12.769 1.00 89.75 207 ARG A CA 1
ATOM 1628 C C . ARG A 1 207 ? -12.337 18.323 11.737 1.00 89.75 207 ARG A C 1
ATOM 1630 O O . ARG A 1 207 ? -13.436 18.829 11.529 1.00 89.75 207 ARG A O 1
ATOM 1637 N N . SER A 1 208 ? -11.235 18.721 11.098 1.00 88.50 208 SER A N 1
ATOM 1638 C CA . SER A 1 208 ? -11.255 19.736 10.038 1.00 88.50 208 SER A CA 1
ATOM 1639 C C . SER A 1 208 ? -12.039 19.268 8.815 1.00 88.50 208 SER A C 1
ATOM 1641 O O . SER A 1 208 ? -12.809 20.040 8.255 1.00 88.50 208 SER A O 1
ATOM 1643 N N . ASN A 1 209 ? -11.878 18.003 8.422 1.00 85.12 209 ASN A N 1
ATOM 1644 C CA . ASN A 1 209 ? -12.593 17.425 7.292 1.00 85.12 209 ASN A CA 1
ATOM 1645 C C . ASN A 1 209 ? -14.106 17.383 7.547 1.00 85.12 209 ASN A C 1
ATOM 1647 O O . ASN A 1 209 ? -14.871 17.741 6.661 1.00 85.12 209 ASN A O 1
ATOM 1651 N N . ARG A 1 210 ? -14.534 17.038 8.772 1.00 80.44 210 ARG A N 1
ATOM 1652 C CA . ARG A 1 210 ? -15.951 17.075 9.169 1.00 80.44 210 ARG A CA 1
ATOM 1653 C C . ARG A 1 210 ? -16.553 18.472 9.029 1.00 80.44 210 ARG A C 1
ATOM 1655 O O . ARG A 1 210 ? -17.569 18.619 8.368 1.00 80.44 210 ARG A O 1
ATOM 1662 N N . LYS A 1 211 ? -15.896 19.494 9.588 1.00 81.88 211 LYS A N 1
ATOM 1663 C CA . LYS A 1 211 ? -16.376 20.884 9.495 1.00 81.88 211 LYS A CA 1
ATOM 1664 C C . LYS A 1 211 ? -16.538 21.345 8.048 1.00 81.88 211 LYS A C 1
ATOM 1666 O O . LYS A 1 211 ? -17.483 22.056 7.741 1.00 81.88 211 LYS A O 1
ATOM 1671 N N . ASN A 1 212 ? -15.621 20.947 7.167 1.00 79.75 212 ASN A N 1
ATOM 1672 C CA . ASN A 1 212 ? -15.715 21.295 5.752 1.00 79.75 212 ASN A CA 1
ATOM 1673 C C . ASN A 1 212 ? -16.920 20.623 5.079 1.00 79.75 212 ASN A C 1
ATOM 1675 O O . ASN A 1 212 ? -17.619 21.294 4.329 1.00 79.75 212 ASN A O 1
ATOM 1679 N N . ILE A 1 213 ? -17.189 19.348 5.384 1.00 79.75 213 ILE A N 1
ATOM 1680 C CA . ILE A 1 213 ? -18.361 18.625 4.863 1.00 79.75 213 ILE A CA 1
ATOM 1681 C C . ILE A 1 213 ? -19.659 19.266 5.370 1.00 79.75 213 ILE A C 1
ATOM 1683 O O . ILE A 1 213 ? -20.532 19.559 4.565 1.00 79.75 213 ILE A O 1
ATOM 1687 N N . GLU A 1 214 ? -19.758 19.573 6.668 1.00 78.19 214 GLU A N 1
ATOM 1688 C CA . GLU A 1 214 ? -20.932 20.248 7.250 1.00 78.19 214 GLU A CA 1
ATOM 1689 C C . GLU A 1 214 ? -21.201 21.605 6.572 1.00 78.19 214 GLU A C 1
ATOM 1691 O O . GLU A 1 214 ? -22.341 21.940 6.261 1.00 78.19 214 GLU A O 1
ATOM 1696 N N . ILE A 1 215 ? -20.150 22.385 6.289 1.00 77.06 215 ILE A N 1
ATOM 1697 C CA . ILE A 1 215 ? -20.274 23.662 5.570 1.00 77.06 215 ILE A CA 1
ATOM 1698 C C . ILE A 1 215 ? -20.736 23.441 4.121 1.00 77.06 215 ILE A C 1
ATOM 1700 O O . ILE A 1 215 ? -21.586 24.186 3.632 1.00 77.06 215 ILE A O 1
ATOM 1704 N N . GLU A 1 216 ? -20.188 22.448 3.417 1.00 77.50 216 GLU A N 1
ATOM 1705 C CA . GLU A 1 216 ? -20.585 22.119 2.041 1.00 77.50 216 GLU A CA 1
ATOM 1706 C C . GLU A 1 216 ? -22.042 21.638 1.958 1.00 77.50 216 GLU A C 1
ATOM 1708 O O . GLU A 1 216 ? -22.772 22.055 1.054 1.00 77.50 216 GLU A O 1
ATOM 1713 N N . GLU A 1 217 ? -22.498 20.833 2.918 1.00 74.75 217 GLU A N 1
ATOM 1714 C CA . GLU A 1 217 ? -23.884 20.364 3.008 1.00 74.75 217 GLU A CA 1
ATOM 1715 C C . GLU A 1 217 ? -24.853 21.521 3.275 1.00 74.75 217 GLU A C 1
ATOM 1717 O O . GLU A 1 217 ? -25.810 21.695 2.518 1.00 74.75 217 GLU A O 1
ATOM 1722 N N . VAL A 1 218 ? -24.555 22.385 4.254 1.00 76.38 218 VAL A N 1
ATOM 1723 C CA . VAL A 1 218 ? -25.362 23.585 4.542 1.00 76.38 218 VAL A CA 1
ATOM 1724 C C . VAL A 1 218 ? -25.435 24.506 3.321 1.00 76.38 218 VAL A C 1
ATOM 1726 O O . VAL A 1 218 ? -26.513 24.983 2.968 1.00 76.38 218 VAL A O 1
ATOM 1729 N N . ASN A 1 219 ? -24.321 24.729 2.619 1.00 74.62 219 ASN A N 1
ATOM 1730 C CA . ASN A 1 219 ? -24.314 25.555 1.408 1.00 74.62 219 ASN A CA 1
ATOM 1731 C C . ASN A 1 219 ? -25.157 24.939 0.279 1.00 74.62 219 ASN A C 1
ATOM 1733 O O . ASN A 1 219 ? -25.856 25.661 -0.434 1.00 74.62 219 ASN A O 1
ATOM 1737 N N . THR A 1 220 ? -25.125 23.614 0.132 1.00 72.25 220 THR A N 1
ATOM 1738 C CA . THR A 1 220 ? -25.912 22.890 -0.876 1.00 72.25 220 THR A CA 1
ATOM 1739 C C . THR A 1 220 ? -27.410 22.921 -0.545 1.00 72.25 220 THR A C 1
ATOM 1741 O O . THR A 1 220 ? -28.245 23.067 -1.439 1.00 72.25 220 THR A O 1
ATOM 1744 N N . GLU A 1 221 ? -27.782 22.837 0.734 1.00 69.69 221 GLU A N 1
ATOM 1745 C CA . GLU A 1 221 ? -29.170 22.978 1.190 1.00 69.69 221 GLU A CA 1
ATOM 1746 C C . GLU A 1 221 ? -29.703 24.402 1.017 1.00 69.69 221 GLU A C 1
ATOM 1748 O O . GLU A 1 221 ? -30.833 24.569 0.560 1.00 69.69 221 GLU A O 1
ATOM 1753 N N . VAL A 1 222 ? -28.894 25.430 1.290 1.00 69.12 222 VAL A N 1
ATOM 1754 C CA . VAL A 1 222 ? -29.267 26.833 1.040 1.00 69.12 222 VAL A CA 1
ATOM 1755 C C . VAL A 1 222 ? -29.500 27.083 -0.454 1.00 69.12 222 VAL A C 1
ATOM 1757 O O . VAL A 1 222 ? -30.496 27.708 -0.818 1.00 69.12 222 VAL A O 1
ATOM 1760 N N . GLN A 1 223 ? -28.648 26.547 -1.335 1.00 59.66 223 GLN A N 1
ATOM 1761 C CA . GLN A 1 223 ? -28.829 26.658 -2.790 1.00 59.66 223 GLN A CA 1
ATOM 1762 C C . GLN A 1 223 ? -30.089 25.927 -3.290 1.00 59.66 223 GLN A C 1
ATOM 1764 O O . GLN A 1 223 ? -30.846 26.462 -4.105 1.00 59.66 223 GLN A O 1
ATOM 1769 N N . ASN A 1 224 ? -30.370 24.732 -2.766 1.00 66.00 224 ASN A N 1
ATOM 1770 C CA . ASN A 1 224 ? -31.583 23.976 -3.102 1.00 66.00 224 ASN A CA 1
ATOM 1771 C C . ASN A 1 224 ? -32.861 24.565 -2.461 1.00 66.00 224 ASN A C 1
ATOM 1773 O O . ASN A 1 224 ? -33.965 24.374 -2.970 1.00 66.00 224 ASN A O 1
ATOM 1777 N N . GLY A 1 225 ? -32.727 25.289 -1.347 1.00 55.69 225 GLY A N 1
ATOM 1778 C CA . GLY A 1 225 ? -33.805 26.031 -0.694 1.00 55.69 225 GLY A CA 1
ATOM 1779 C C . GLY A 1 225 ? -34.169 27.319 -1.436 1.00 55.69 225 GLY A C 1
ATOM 1780 O O . GLY A 1 225 ? -35.354 27.577 -1.646 1.00 55.69 225 GLY A O 1
ATOM 1781 N N . MET A 1 226 ? -33.171 28.081 -1.906 1.00 53.34 226 MET A N 1
ATOM 1782 C CA . MET A 1 226 ? -33.383 29.284 -2.728 1.00 53.34 226 MET A CA 1
ATOM 1783 C C . MET A 1 226 ? -34.105 28.960 -4.043 1.00 53.34 226 MET A C 1
ATOM 1785 O O . MET A 1 226 ? -35.086 29.620 -4.381 1.00 53.34 226 MET A O 1
ATOM 1789 N N . THR A 1 227 ? -33.711 27.881 -4.726 1.00 51.94 227 THR A N 1
ATOM 1790 C CA . THR A 1 227 ? -34.362 27.433 -5.974 1.00 51.94 227 THR A CA 1
ATOM 1791 C C . THR A 1 227 ? -35.798 26.932 -5.773 1.00 51.94 227 THR A C 1
ATOM 1793 O O . THR A 1 227 ? -36.621 27.058 -6.677 1.00 51.94 227 THR A O 1
ATOM 1796 N N . LYS A 1 228 ? -36.155 26.417 -4.584 1.00 51.16 228 LYS A N 1
ATOM 1797 C CA . LYS A 1 228 ? -37.553 26.086 -4.239 1.00 51.16 228 LYS A CA 1
ATOM 1798 C C . LYS A 1 228 ? -38.399 27.316 -3.897 1.00 51.16 228 LYS A C 1
ATOM 1800 O O . LYS A 1 228 ? -39.588 27.314 -4.208 1.00 51.16 228 LYS A O 1
ATOM 1805 N N . SER A 1 229 ? -37.823 28.353 -3.283 1.00 48.50 229 SER A N 1
ATOM 1806 C CA . SER A 1 229 ? -38.553 29.594 -2.967 1.00 48.50 229 SER A CA 1
ATOM 1807 C C . SER A 1 229 ? -38.864 30.468 -4.190 1.00 48.50 229 SER A C 1
ATOM 1809 O O . SER A 1 229 ? -39.780 31.283 -4.129 1.00 48.50 229 SER A O 1
ATOM 1811 N N . GLU A 1 230 ? -38.175 30.259 -5.316 1.00 46.56 230 GLU A N 1
ATOM 1812 C CA . GLU A 1 230 ? -38.430 30.962 -6.586 1.00 46.56 230 GLU A CA 1
ATOM 1813 C C . GLU A 1 230 ? -39.552 30.329 -7.441 1.00 46.56 230 GLU A C 1
ATOM 1815 O O . GLU A 1 230 ? -39.916 30.882 -8.472 1.00 46.56 230 GLU A O 1
ATOM 1820 N N . LEU A 1 231 ? -40.177 29.223 -7.008 1.00 41.06 231 LEU A N 1
ATOM 1821 C CA . LEU A 1 231 ? -41.283 28.565 -7.733 1.00 41.06 231 LEU A CA 1
ATOM 1822 C C . LEU A 1 231 ? -42.684 28.798 -7.131 1.00 41.06 231 LEU A C 1
ATOM 1824 O O . LEU A 1 231 ? -43.658 28.209 -7.596 1.00 41.06 231 LEU A O 1
ATOM 1828 N N . THR A 1 232 ? -42.828 29.679 -6.137 1.00 40.75 232 THR A N 1
ATOM 1829 C CA . THR A 1 232 ? -44.144 30.058 -5.568 1.00 40.75 232 THR A CA 1
ATOM 1830 C C . THR A 1 232 ? -44.499 31.538 -5.718 1.00 40.75 232 THR A C 1
ATOM 1832 O O . THR A 1 232 ? -45.452 32.005 -5.099 1.00 40.75 232 THR A O 1
ATOM 1835 N N . ALA A 1 233 ? -43.780 32.281 -6.557 1.00 40.47 233 ALA A N 1
ATOM 1836 C CA . ALA A 1 233 ? -44.042 33.696 -6.795 1.00 40.47 233 ALA A CA 1
ATOM 1837 C C . ALA A 1 233 ? -44.044 34.017 -8.294 1.00 40.47 233 ALA A C 1
ATOM 1839 O O . ALA A 1 233 ? -43.209 34.777 -8.745 1.00 40.47 233 ALA A O 1
ATOM 1840 N N . ASP A 1 234 ? -44.967 33.413 -9.049 1.00 37.62 234 ASP A N 1
ATOM 1841 C CA . ASP A 1 234 ? -45.451 33.948 -10.333 1.00 37.62 234 ASP A CA 1
ATOM 1842 C C . ASP A 1 234 ? -46.754 33.240 -10.743 1.00 37.62 234 ASP A C 1
ATOM 1844 O O . ASP A 1 234 ? -46.842 32.473 -11.697 1.00 37.62 234 ASP A O 1
ATOM 1848 N N . CYS A 1 235 ? -47.811 33.474 -9.967 1.00 35.25 235 CYS A N 1
ATOM 1849 C CA . CYS A 1 235 ? -49.188 33.223 -10.386 1.00 35.25 235 CYS A CA 1
ATOM 1850 C C . CYS A 1 235 ? -50.068 34.297 -9.760 1.00 35.25 235 CYS A C 1
ATOM 1852 O O . CYS A 1 235 ? -50.632 34.088 -8.690 1.00 35.25 235 CYS A O 1
ATOM 1854 N N . ASN A 1 236 ? -50.102 35.469 -10.394 1.00 34.84 236 ASN A N 1
ATOM 1855 C CA . ASN A 1 236 ? -51.253 36.370 -10.486 1.00 34.84 236 ASN A CA 1
ATOM 1856 C C . ASN A 1 236 ? -50.770 37.717 -11.014 1.00 34.84 236 ASN A C 1
ATOM 1858 O O . ASN A 1 236 ? -50.277 38.516 -10.228 1.00 34.84 236 ASN A O 1
ATOM 1862 N N . LEU A 1 237 ? -50.965 37.984 -12.309 1.00 28.97 237 LEU A N 1
ATOM 1863 C CA . LEU A 1 237 ? -51.415 39.292 -12.794 1.00 28.97 237 LEU A CA 1
ATOM 1864 C C . LEU A 1 237 ? -51.755 39.238 -14.297 1.00 28.97 237 LEU A C 1
ATOM 1866 O O . LEU A 1 237 ? -50.923 38.910 -15.135 1.00 28.97 237 LEU A O 1
ATOM 1870 N N . TYR A 1 238 ? -53.004 39.633 -14.565 1.00 27.33 238 TYR A N 1
ATOM 1871 C CA . TYR A 1 238 ? -53.640 40.045 -15.824 1.00 27.33 238 TYR A CA 1
ATOM 1872 C C . TYR A 1 238 ? -54.403 39.019 -16.677 1.00 27.33 238 TYR A C 1
ATOM 1874 O O . TYR A 1 238 ? -53.882 38.316 -17.535 1.00 27.33 238 TYR A O 1
ATOM 1882 N N . ASN A 1 239 ? -55.723 39.076 -16.470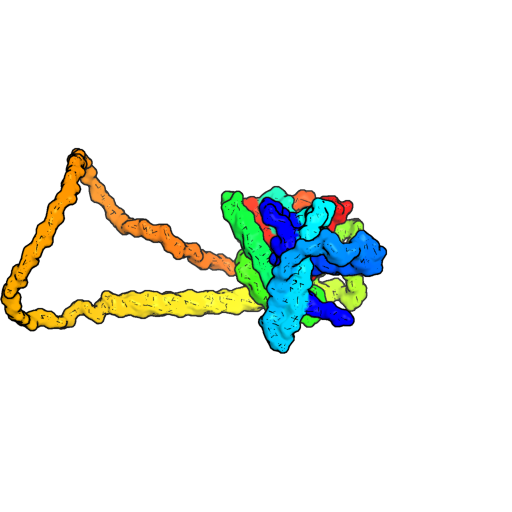 1.00 28.05 239 ASN A N 1
ATOM 1883 C CA . ASN A 1 239 ? -56.777 38.759 -17.428 1.00 28.05 239 ASN A CA 1
ATOM 1884 C C . ASN A 1 239 ? -57.106 39.993 -18.302 1.00 28.05 239 ASN A C 1
ATOM 1886 O O . ASN A 1 239 ? -56.937 41.122 -17.840 1.00 28.05 239 ASN A O 1
ATOM 1890 N N . LEU A 1 240 ? -57.737 39.724 -19.460 1.00 26.95 240 LEU A N 1
ATOM 1891 C CA . LEU A 1 240 ? -58.368 40.618 -20.464 1.00 26.95 240 LEU A CA 1
ATOM 1892 C C . LEU A 1 240 ? -57.382 41.206 -21.503 1.00 26.95 240 LEU A C 1
ATOM 1894 O O . LEU A 1 240 ? -56.428 41.875 -21.147 1.00 26.95 240 LEU A O 1
ATOM 1898 N N . SER A 1 241 ? -57.550 41.036 -22.821 1.00 26.92 241 SER A N 1
ATOM 1899 C CA . SER A 1 241 ? -58.791 41.069 -23.604 1.00 26.92 241 SER A CA 1
ATOM 1900 C C . SER A 1 241 ? -58.609 40.527 -25.043 1.00 26.92 241 SER A C 1
ATOM 1902 O O . SER A 1 241 ? -57.529 40.628 -25.610 1.00 26.92 241 SER A O 1
ATOM 1904 N N . SER A 1 242 ? -59.723 40.039 -25.609 1.00 27.25 242 SER A N 1
ATOM 1905 C CA . SER A 1 242 ? -60.166 40.154 -27.018 1.00 27.25 242 SER A CA 1
ATOM 1906 C C . SER A 1 242 ? -59.386 39.496 -28.175 1.00 27.25 242 SER A C 1
ATOM 1908 O O . SER A 1 242 ? -58.281 39.902 -28.502 1.00 27.25 242 SER A O 1
ATOM 1910 N N . GLY A 1 243 ? -60.096 38.663 -28.961 1.00 25.23 243 GLY A N 1
ATOM 1911 C CA . GLY A 1 243 ? -60.027 38.767 -30.431 1.00 25.23 243 GLY A CA 1
ATOM 1912 C C . GLY A 1 243 ? -59.753 37.504 -31.259 1.00 25.23 243 GLY A C 1
ATOM 1913 O O . GLY A 1 243 ? -58.640 37.316 -31.712 1.00 25.23 243 GLY A O 1
ATOM 1914 N N . HIS A 1 244 ? -60.827 36.774 -31.578 1.00 26.58 244 HIS A N 1
ATOM 1915 C CA . HIS A 1 244 ? -61.153 36.223 -32.910 1.00 26.58 244 HIS A CA 1
ATOM 1916 C C . HIS A 1 244 ? -60.259 35.169 -33.621 1.00 26.58 244 HIS A C 1
ATOM 1918 O O . HIS A 1 244 ? -59.102 34.929 -33.321 1.00 26.58 244 HIS A O 1
ATOM 1924 N N . CYS A 1 245 ? -60.928 34.489 -34.555 1.00 24.56 245 CYS A N 1
ATOM 1925 C CA . CYS A 1 245 ? -60.731 33.156 -35.128 1.00 24.56 245 CYS A CA 1
ATOM 1926 C C . CYS A 1 245 ? -59.715 33.003 -36.281 1.00 24.56 245 CYS A C 1
ATOM 1928 O O . CYS A 1 245 ? -59.512 33.953 -37.029 1.00 24.56 245 CYS A O 1
ATOM 1930 N N . GLN A 1 246 ? -59.248 31.761 -36.508 1.00 27.11 246 GLN A N 1
ATOM 1931 C CA . GLN A 1 246 ? -59.347 30.939 -37.752 1.00 27.11 246 GLN A CA 1
ATOM 1932 C C . GLN A 1 246 ? -58.272 29.829 -37.729 1.00 27.11 246 GLN A C 1
ATOM 1934 O O . GLN A 1 246 ? -57.093 30.109 -37.568 1.00 27.11 246 GLN A O 1
ATOM 1939 N N . SER A 1 247 ? -58.674 28.560 -37.577 1.00 26.08 247 SER A N 1
ATOM 1940 C CA . SER A 1 247 ? -58.693 27.504 -38.615 1.00 26.08 247 SER A CA 1
ATOM 1941 C C . SER A 1 247 ? -57.387 27.318 -39.396 1.00 26.08 247 SER A C 1
ATOM 1943 O O . SER A 1 247 ? -56.984 28.231 -40.109 1.00 26.08 247 SER A O 1
ATOM 1945 N N . LEU A 1 248 ? -56.821 26.106 -39.364 1.00 28.08 248 LEU A N 1
ATOM 1946 C CA . LEU A 1 248 ? -56.614 25.277 -40.559 1.00 28.08 248 LEU A CA 1
ATOM 1947 C C . LEU A 1 248 ? -56.164 23.854 -40.184 1.00 28.08 248 LEU A C 1
ATOM 1949 O O . LEU A 1 248 ? -55.484 23.625 -39.186 1.00 28.08 248 LEU A O 1
ATOM 1953 N N . ASP A 1 249 ? -56.633 22.931 -41.013 1.00 25.86 249 ASP A N 1
ATOM 1954 C CA . ASP A 1 249 ? -56.695 21.482 -40.868 1.00 25.86 249 ASP A CA 1
ATOM 1955 C C . ASP A 1 249 ? -55.375 20.735 -41.115 1.00 25.86 249 ASP A C 1
ATOM 1957 O O . ASP A 1 249 ? -54.499 21.210 -41.841 1.00 25.86 249 ASP A O 1
ATOM 1961 N N . ASN A 1 250 ? -55.291 19.517 -40.560 1.00 27.30 250 ASN A N 1
ATOM 1962 C CA . ASN A 1 250 ? -55.055 18.220 -41.240 1.00 27.30 250 ASN A CA 1
ATOM 1963 C C . ASN A 1 250 ? -54.545 17.199 -40.194 1.00 27.30 250 ASN A C 1
ATOM 1965 O O . ASN A 1 250 ? -53.533 17.438 -39.544 1.00 27.30 250 ASN A O 1
ATOM 1969 N N . VAL A 1 251 ? -55.323 16.172 -39.813 1.00 27.67 251 VAL A N 1
ATOM 1970 C CA . VAL A 1 251 ? -55.435 14.842 -40.470 1.00 27.67 251 VAL A CA 1
ATOM 1971 C C . VAL A 1 251 ? -54.038 14.201 -40.571 1.00 27.67 251 VAL A C 1
ATOM 1973 O O . VAL A 1 251 ? -53.180 14.717 -41.270 1.00 27.67 251 VAL A O 1
ATOM 1976 N N . ASP A 1 252 ? -53.712 13.134 -39.835 1.00 27.17 252 ASP A N 1
ATOM 1977 C CA . ASP A 1 252 ? -54.207 11.795 -40.161 1.00 27.17 252 ASP A CA 1
ATOM 1978 C C . ASP A 1 252 ? -54.112 10.768 -39.007 1.00 27.17 252 ASP A C 1
ATOM 1980 O O . ASP A 1 252 ? -53.341 10.886 -38.055 1.00 27.17 252 ASP A O 1
ATOM 1984 N N . GLN A 1 253 ? -54.957 9.754 -39.149 1.00 26.98 253 GLN A N 1
ATOM 1985 C CA . GLN A 1 253 ? -55.414 8.721 -38.234 1.00 26.98 253 GLN A CA 1
ATOM 1986 C C . GLN A 1 253 ? -54.416 7.561 -38.059 1.00 26.98 253 GLN A C 1
ATOM 1988 O O . GLN A 1 253 ? -53.711 7.160 -38.981 1.00 26.98 253 GLN A O 1
ATOM 1993 N N . SER A 1 254 ? -54.453 6.905 -36.894 1.00 27.03 254 SER A N 1
ATOM 1994 C CA . SER A 1 254 ? -54.815 5.477 -36.707 1.00 27.03 254 SER A CA 1
ATOM 1995 C C . SER A 1 254 ? -53.624 4.718 -36.082 1.00 27.03 254 SER A C 1
ATOM 1997 O O . SER A 1 254 ? -52.483 4.989 -36.424 1.00 27.03 254 SER A O 1
ATOM 1999 N N . LYS A 1 255 ? -53.751 3.803 -35.113 1.00 30.94 255 LYS A N 1
ATOM 2000 C CA . LYS A 1 255 ? -54.806 2.826 -34.824 1.00 30.94 255 LYS A CA 1
ATOM 2001 C C . LYS A 1 255 ? -54.905 2.520 -33.321 1.00 30.94 255 LYS A C 1
ATOM 2003 O O . LYS A 1 255 ? -53.892 2.375 -32.642 1.00 30.94 255 LYS A O 1
ATOM 2008 N N . GLN A 1 256 ? -56.146 2.343 -32.869 1.00 25.77 256 GLN A N 1
ATOM 2009 C CA . GLN A 1 256 ? -56.552 1.601 -31.673 1.00 25.77 256 GLN A CA 1
ATOM 2010 C C . GLN A 1 256 ? -56.211 0.107 -31.790 1.00 25.77 256 GLN A C 1
ATOM 2012 O O . GLN A 1 256 ? -56.215 -0.444 -32.892 1.00 25.77 256 GLN A O 1
ATOM 2017 N N . ASN A 1 257 ? -56.032 -0.558 -30.646 1.00 29.34 257 ASN A N 1
ATOM 2018 C CA . ASN A 1 257 ? -56.903 -1.680 -30.286 1.00 29.34 257 ASN A CA 1
ATOM 2019 C C . ASN A 1 257 ? -56.896 -1.923 -28.770 1.00 29.34 257 ASN A C 1
ATOM 2021 O O . ASN A 1 257 ? -55.859 -2.185 -28.163 1.00 29.34 257 ASN A O 1
ATOM 2025 N N . ASP A 1 258 ? -58.104 -1.822 -28.220 1.00 24.80 258 ASP A N 1
ATOM 2026 C CA . ASP A 1 258 ? -58.541 -2.145 -26.868 1.00 24.80 258 ASP A CA 1
ATOM 2027 C C . ASP A 1 258 ? -58.473 -3.648 -26.564 1.00 24.80 258 ASP A C 1
ATOM 2029 O O . ASP A 1 258 ? -58.744 -4.465 -27.441 1.00 24.80 258 ASP A O 1
ATOM 2033 N N . TYR A 1 259 ? -58.264 -3.996 -25.288 1.00 28.58 259 TYR A N 1
ATOM 2034 C CA . TYR A 1 259 ? -59.033 -5.055 -24.624 1.00 28.58 259 TYR A CA 1
ATOM 2035 C C . TYR A 1 259 ? -59.307 -4.692 -23.150 1.00 28.58 259 TYR A C 1
ATOM 2037 O O . TYR A 1 259 ? -58.430 -4.292 -22.388 1.00 28.58 259 TYR A O 1
ATOM 2045 N N . THR A 1 260 ? -60.584 -4.843 -22.812 1.00 29.23 260 THR A N 1
ATOM 2046 C CA . THR A 1 260 ? -61.364 -4.586 -21.587 1.00 29.23 260 THR A CA 1
ATOM 2047 C C . THR A 1 260 ? -60.873 -5.350 -20.343 1.00 29.23 260 THR A C 1
ATOM 2049 O O . THR A 1 260 ? -60.570 -6.532 -20.438 1.00 29.23 260 THR A O 1
ATOM 2052 N N . ALA A 1 261 ? -60.665 -4.696 -19.193 1.00 25.92 261 ALA A N 1
ATOM 2053 C CA . ALA A 1 261 ? -61.608 -4.370 -18.101 1.00 25.92 261 ALA A CA 1
ATOM 2054 C C . ALA A 1 261 ? -61.931 -5.515 -17.112 1.00 25.92 261 ALA A C 1
ATOM 2056 O O . ALA A 1 261 ? -62.580 -6.495 -17.461 1.00 25.92 261 ALA A O 1
ATOM 2057 N N . SER A 1 262 ? -61.563 -5.319 -15.838 1.00 28.44 262 SER A N 1
ATOM 2058 C CA . SER A 1 262 ? -62.272 -5.815 -14.644 1.00 28.44 262 SER A CA 1
ATOM 2059 C C . SER A 1 262 ? -61.824 -5.013 -13.418 1.00 28.44 262 SER A C 1
ATOM 2061 O O . SER A 1 262 ? -60.655 -5.003 -13.049 1.00 28.44 262 SER A O 1
ATOM 2063 N N . SER A 1 263 ? -62.776 -4.300 -12.828 1.00 26.17 263 SER A N 1
ATOM 2064 C CA . SER A 1 263 ? -62.653 -3.405 -11.680 1.00 26.17 263 SER A CA 1
ATOM 2065 C C . SER A 1 263 ? -62.858 -4.126 -10.345 1.00 26.17 263 SER A C 1
ATOM 2067 O O . SER A 1 263 ? -63.827 -4.868 -10.206 1.00 26.17 263 SER A O 1
ATOM 2069 N N . SER A 1 264 ? -62.083 -3.767 -9.320 1.00 28.72 264 SER A N 1
ATOM 2070 C CA . SER A 1 264 ? -62.577 -3.726 -7.936 1.00 28.72 264 SER A CA 1
ATOM 2071 C C . SER A 1 264 ? -61.766 -2.726 -7.113 1.00 28.72 264 SER A C 1
ATOM 2073 O O . SER A 1 264 ? -60.546 -2.821 -7.017 1.00 28.72 264 SER A O 1
ATOM 2075 N N . SER A 1 265 ? -62.472 -1.748 -6.551 1.00 25.41 265 SER A N 1
ATOM 2076 C CA . SER A 1 265 ? -61.958 -0.644 -5.747 1.00 25.41 265 SER A CA 1
ATOM 2077 C C . SER A 1 265 ? -61.598 -1.057 -4.319 1.00 25.41 265 SER A C 1
ATOM 2079 O O . SER A 1 265 ? -62.412 -1.700 -3.661 1.00 25.41 265 SER A O 1
ATOM 2081 N N . SER A 1 266 ? -60.517 -0.501 -3.773 1.00 28.03 266 SER A N 1
ATOM 2082 C CA . SER A 1 266 ? -60.502 -0.021 -2.384 1.00 28.03 266 SER A CA 1
ATOM 2083 C C . SER A 1 266 ? -59.354 0.962 -2.162 1.00 28.03 266 SER A C 1
ATOM 2085 O O . SER A 1 266 ? -58.217 0.712 -2.545 1.00 28.03 266 SER A O 1
ATOM 2087 N N . ARG A 1 267 ? -59.712 2.099 -1.562 1.00 27.47 267 ARG A N 1
ATOM 2088 C CA . ARG A 1 267 ? -58.892 3.266 -1.222 1.00 27.47 267 ARG A CA 1
ATOM 2089 C C . ARG A 1 267 ? -57.674 2.905 -0.363 1.00 27.47 267 ARG A C 1
ATOM 2091 O O . ARG A 1 267 ? -57.823 2.207 0.634 1.00 27.47 267 ARG A O 1
ATOM 2098 N N . GLY A 1 268 ? -56.528 3.495 -0.683 1.00 26.05 268 GLY A N 1
ATOM 2099 C CA . GLY A 1 268 ? -55.334 3.520 0.157 1.00 26.05 268 GLY A CA 1
ATOM 2100 C C . GLY A 1 268 ? -54.374 4.573 -0.380 1.00 26.05 268 GLY A C 1
ATOM 2101 O O . GLY A 1 268 ? -54.140 4.644 -1.578 1.00 26.05 268 GLY A O 1
ATOM 2102 N N . THR A 1 269 ? -53.939 5.455 0.498 1.00 27.64 269 THR A N 1
ATOM 2103 C CA . THR A 1 269 ? -53.198 6.688 0.254 1.00 27.64 269 THR A CA 1
ATOM 2104 C C . THR A 1 269 ? -51.741 6.468 -0.158 1.00 27.64 269 THR A C 1
ATOM 2106 O O . THR A 1 269 ? -51.088 5.568 0.354 1.00 27.64 269 THR A O 1
ATOM 2109 N N . ASP A 1 270 ? -51.251 7.441 -0.923 1.00 26.42 270 ASP A N 1
ATOM 2110 C CA . ASP A 1 270 ? -49.924 8.057 -0.826 1.00 26.42 270 ASP A CA 1
ATOM 2111 C C . ASP A 1 270 ? -48.792 7.643 -1.790 1.00 26.42 270 ASP A C 1
ATOM 2113 O O . ASP A 1 270 ? -48.502 6.476 -2.021 1.00 26.42 270 ASP A O 1
ATOM 2117 N N . SER A 1 271 ? -48.230 8.722 -2.342 1.00 28.83 271 SER A N 1
ATOM 2118 C CA . SER A 1 271 ? -46.942 8.999 -2.984 1.00 28.83 271 SER A CA 1
ATOM 2119 C C . SER A 1 271 ? -46.101 7.897 -3.646 1.00 28.83 271 SER A C 1
ATOM 2121 O O . SER A 1 271 ? -45.688 6.894 -3.084 1.00 28.83 271 SER A O 1
ATOM 2123 N N . THR A 1 272 ? -45.749 8.227 -4.886 1.00 27.48 272 THR A N 1
ATOM 2124 C CA . THR A 1 272 ? -44.760 7.628 -5.777 1.00 27.48 272 THR A CA 1
ATOM 2125 C C . THR A 1 272 ? -43.367 7.493 -5.152 1.00 27.48 272 THR A C 1
ATOM 2127 O O . THR A 1 272 ? -42.746 8.499 -4.803 1.00 27.48 272 THR A O 1
ATOM 2130 N N . ASP A 1 273 ? -42.858 6.261 -5.120 1.00 27.89 273 ASP A N 1
ATOM 2131 C CA . ASP A 1 273 ? -41.449 5.919 -4.914 1.00 27.89 273 ASP A CA 1
ATOM 2132 C C . ASP A 1 273 ? -40.594 6.388 -6.105 1.00 27.89 273 ASP A C 1
ATOM 2134 O O . ASP A 1 273 ? -40.590 5.765 -7.169 1.00 27.89 273 ASP A O 1
ATOM 2138 N N . ASP A 1 274 ? -39.827 7.462 -5.913 1.00 25.64 274 ASP A N 1
ATOM 2139 C CA . ASP A 1 274 ? -38.629 7.750 -6.705 1.00 25.64 274 ASP A CA 1
ATOM 2140 C C . ASP A 1 274 ? -37.399 7.310 -5.900 1.00 25.64 274 ASP A C 1
ATOM 2142 O O . ASP A 1 274 ? -36.850 8.027 -5.060 1.00 25.64 274 ASP A O 1
ATOM 2146 N N . CYS A 1 275 ? -37.007 6.055 -6.111 1.00 33.62 275 CYS A N 1
ATOM 2147 C CA . CYS A 1 275 ? -35.801 5.466 -5.555 1.00 33.62 275 CYS A CA 1
ATOM 2148 C C . CYS A 1 275 ? -34.619 5.756 -6.492 1.00 33.62 275 CYS A C 1
ATOM 2150 O O . CYS A 1 275 ? -34.225 4.911 -7.294 1.00 33.62 275 CYS A O 1
ATOM 2152 N N . THR A 1 276 ? -34.009 6.936 -6.369 1.00 29.38 276 THR A N 1
ATOM 2153 C CA . THR A 1 276 ? -32.649 7.169 -6.869 1.00 29.38 276 THR A CA 1
ATOM 2154 C C . THR A 1 276 ? -31.797 7.991 -5.894 1.00 29.38 276 THR A C 1
ATOM 2156 O O . THR A 1 276 ? -32.043 9.152 -5.606 1.00 29.38 276 THR A O 1
ATOM 2159 N N . GLN A 1 277 ? -30.734 7.341 -5.408 1.00 35.94 277 GLN A N 1
ATOM 2160 C CA . GLN A 1 277 ? -29.453 7.937 -5.008 1.00 35.94 277 GLN A CA 1
ATOM 2161 C C . GLN A 1 277 ? -29.477 9.099 -3.997 1.00 35.94 277 GLN A C 1
ATOM 2163 O O . GLN A 1 277 ? -29.120 10.233 -4.301 1.00 35.94 277 GLN A O 1
ATOM 2168 N N . LYS A 1 278 ? -29.687 8.764 -2.724 1.00 30.45 278 LYS A N 1
ATOM 2169 C CA . LYS A 1 278 ? -29.067 9.495 -1.611 1.00 30.45 278 LYS A CA 1
ATOM 2170 C C . LYS A 1 278 ? -28.527 8.484 -0.609 1.00 30.45 278 LYS A C 1
ATOM 2172 O O . LYS A 1 278 ? -29.186 8.110 0.354 1.00 30.45 278 LYS A O 1
ATOM 2177 N N . GLN A 1 279 ? -27.309 8.008 -0.862 1.00 30.86 279 GLN A N 1
ATOM 2178 C CA . GLN A 1 279 ? -26.515 7.380 0.187 1.00 30.86 279 GLN A CA 1
ATOM 2179 C C . GLN A 1 279 ? -26.028 8.518 1.086 1.00 30.86 279 GLN A C 1
ATOM 2181 O O . GLN A 1 279 ? -24.964 9.089 0.873 1.00 30.86 279 GLN A O 1
ATOM 2186 N N . LEU A 1 280 ? -26.925 8.924 1.985 1.00 32.59 280 LEU A N 1
ATOM 2187 C CA . LEU A 1 280 ? -26.724 9.946 3.000 1.00 32.59 280 LEU A CA 1
ATOM 2188 C C . LEU A 1 280 ? -25.447 9.631 3.779 1.00 32.59 280 LEU A C 1
ATOM 2190 O O . LEU A 1 280 ? -25.229 8.486 4.185 1.00 32.59 280 LEU A O 1
ATOM 2194 N N . ALA A 1 281 ? -24.609 10.651 3.947 1.00 36.25 281 ALA A N 1
ATOM 2195 C CA . ALA A 1 281 ? -23.464 10.638 4.833 1.00 36.25 281 ALA A CA 1
ATOM 2196 C C . ALA A 1 281 ? -23.948 10.287 6.246 1.00 36.25 281 ALA A C 1
ATOM 2198 O O . ALA A 1 281 ? -24.530 11.105 6.948 1.00 36.25 281 ALA A O 1
ATOM 2199 N N . THR A 1 282 ? -23.787 9.028 6.643 1.00 34.50 282 THR A N 1
ATOM 2200 C CA . THR A 1 282 ? -24.047 8.609 8.018 1.00 34.50 282 THR A CA 1
ATOM 2201 C C . THR A 1 282 ? -22.871 9.042 8.883 1.00 34.50 282 THR A C 1
ATOM 2203 O O . THR A 1 282 ? -21.728 8.754 8.532 1.00 34.50 282 THR A O 1
ATOM 2206 N N . ASP A 1 283 ? -23.162 9.705 9.999 1.00 38.22 283 ASP A N 1
ATOM 2207 C CA . ASP A 1 283 ? -22.253 10.041 11.099 1.00 38.22 283 ASP A CA 1
ATOM 2208 C C . ASP A 1 283 ? -21.134 9.003 11.313 1.00 38.22 283 ASP A C 1
ATOM 2210 O O . ASP A 1 283 ? -21.358 7.936 11.886 1.00 38.22 283 ASP A O 1
ATOM 2214 N N . PHE A 1 284 ? -19.901 9.316 10.906 1.00 47.56 284 PHE A N 1
ATOM 2215 C CA . PHE A 1 284 ? -18.722 8.528 11.272 1.00 47.56 284 PHE A CA 1
ATOM 2216 C C . PHE A 1 284 ? -17.742 9.393 12.066 1.00 47.56 284 PHE A C 1
ATOM 2218 O O . PHE A 1 284 ? -16.942 10.164 11.528 1.00 47.56 284 PHE A O 1
ATOM 2225 N N . ASP A 1 285 ? -17.774 9.240 13.388 1.00 59.53 285 ASP A N 1
ATOM 2226 C CA . ASP A 1 285 ? -16.601 9.502 14.214 1.00 59.53 285 ASP A CA 1
ATOM 2227 C C . ASP A 1 285 ? -15.670 8.300 14.034 1.00 59.53 285 ASP A C 1
ATOM 2229 O O . ASP A 1 285 ? -15.852 7.259 14.666 1.00 59.53 285 ASP A O 1
ATOM 2233 N N . SER A 1 286 ? -14.734 8.396 13.079 1.00 72.00 286 SER A N 1
ATOM 2234 C CA . SER A 1 286 ? -13.764 7.324 12.834 1.00 72.00 286 SER A CA 1
ATOM 2235 C C . SER A 1 286 ? -13.065 6.991 14.151 1.00 72.00 286 SER A C 1
ATOM 2237 O O . SER A 1 286 ? -12.494 7.886 14.783 1.00 72.00 286 SER A O 1
ATOM 2239 N N . PHE A 1 287 ? -13.094 5.732 14.580 1.00 88.31 287 PHE A N 1
ATOM 2240 C CA . PHE A 1 287 ? -12.495 5.345 15.853 1.00 88.31 287 PHE A CA 1
ATOM 2241 C C . PHE A 1 287 ? -10.966 5.421 15.755 1.00 88.31 287 PHE A C 1
ATOM 2243 O O . PHE A 1 287 ? -10.361 4.739 14.929 1.00 88.31 287 PHE A O 1
ATOM 2250 N N . VAL A 1 288 ? -10.325 6.244 16.589 1.00 93.19 288 VAL A N 1
ATOM 2251 C CA . VAL A 1 288 ? -8.869 6.452 16.553 1.00 93.19 288 VAL A CA 1
ATOM 2252 C C . VAL A 1 288 ? -8.205 5.840 17.780 1.00 93.19 288 VAL A C 1
ATOM 2254 O O . VAL A 1 288 ? -8.521 6.217 18.908 1.00 93.19 288 VAL A O 1
ATOM 2257 N N . VAL A 1 289 ? -7.236 4.947 17.569 1.00 92.81 289 VAL A N 1
ATOM 2258 C CA . VAL A 1 289 ? -6.558 4.218 18.651 1.00 92.81 289 VAL A CA 1
ATOM 2259 C C . VAL A 1 289 ? -5.062 4.049 18.393 1.00 92.81 289 VAL A C 1
ATOM 2261 O O . VAL A 1 289 ? -4.605 3.985 17.251 1.00 92.81 289 VAL A O 1
ATOM 2264 N N . LYS A 1 290 ? -4.287 3.968 19.480 1.00 94.25 290 LYS A N 1
ATOM 2265 C CA . LYS A 1 290 ? -2.844 3.719 19.456 1.00 94.25 290 LYS A CA 1
ATOM 2266 C C . LYS A 1 290 ? -2.496 2.452 20.230 1.00 94.25 290 LYS A C 1
ATOM 2268 O O . LYS A 1 290 ? -2.998 2.261 21.334 1.00 94.25 290 LYS A O 1
ATOM 2273 N N . PHE A 1 291 ? -1.563 1.669 19.699 1.00 93.19 291 PHE A N 1
ATOM 2274 C CA . PHE A 1 291 ? -1.003 0.479 20.342 1.00 93.19 291 PHE A CA 1
ATOM 2275 C C . PHE A 1 291 ? 0.510 0.607 20.548 1.00 93.19 291 PHE A C 1
ATOM 2277 O O . PHE A 1 291 ? 1.167 1.376 19.836 1.00 93.19 291 PHE A O 1
ATOM 2284 N N . PRO A 1 292 ? 1.093 -0.127 21.513 1.00 91.00 292 PRO A N 1
ATOM 2285 C CA . PRO A 1 292 ? 2.524 -0.048 21.786 1.00 91.00 292 PRO A CA 1
ATOM 2286 C C . PRO A 1 292 ? 3.375 -0.786 20.741 1.00 91.00 292 PRO A C 1
ATOM 2288 O O . PRO A 1 292 ? 4.579 -0.548 20.683 1.00 91.00 292 PRO A O 1
ATOM 2291 N N . CYS A 1 293 ? 2.781 -1.644 19.902 1.00 92.38 293 CYS A N 1
ATOM 2292 C CA . CYS A 1 293 ? 3.492 -2.394 18.868 1.00 92.38 293 CYS A CA 1
ATOM 2293 C C . CYS A 1 293 ? 2.597 -2.820 17.695 1.00 92.38 293 CYS A C 1
ATOM 2295 O O . CYS A 1 293 ? 1.375 -2.673 17.739 1.00 92.38 293 CYS A O 1
ATOM 2297 N N . ILE A 1 294 ? 3.229 -3.375 16.656 1.00 94.19 294 ILE A N 1
ATOM 2298 C CA . ILE A 1 294 ? 2.557 -3.903 15.463 1.00 94.19 294 ILE A CA 1
ATOM 2299 C C . ILE A 1 294 ? 1.654 -5.093 15.814 1.00 94.19 294 ILE A C 1
ATOM 2301 O O . ILE A 1 294 ? 0.540 -5.170 15.303 1.00 94.19 294 ILE A O 1
ATOM 2305 N N . TYR A 1 295 ? 2.104 -6.002 16.686 1.00 92.38 295 TYR A N 1
ATOM 2306 C CA . TYR A 1 295 ? 1.341 -7.202 17.042 1.00 92.38 295 TYR A CA 1
ATOM 2307 C C . TYR A 1 295 ? -0.001 -6.843 17.694 1.00 92.38 295 TYR A C 1
ATOM 2309 O O . TYR A 1 295 ? -1.042 -7.268 17.205 1.00 92.38 295 TYR A O 1
ATOM 2317 N N . ASP A 1 296 ? 0.001 -5.977 18.712 1.00 91.19 296 ASP A N 1
ATOM 2318 C CA . ASP A 1 296 ? -1.221 -5.542 19.403 1.00 91.19 296 ASP A CA 1
ATOM 2319 C C . ASP A 1 296 ? -2.169 -4.773 18.474 1.00 91.19 296 ASP A C 1
ATOM 2321 O O . ASP A 1 296 ? -3.385 -4.963 18.515 1.00 91.19 296 ASP A O 1
ATOM 2325 N N . ALA A 1 297 ? -1.611 -3.935 17.592 1.00 94.25 297 ALA A N 1
ATOM 2326 C CA . ALA A 1 297 ? -2.391 -3.224 16.585 1.00 94.25 297 ALA A CA 1
ATOM 2327 C C . ALA A 1 297 ? -3.106 -4.188 15.633 1.00 94.25 297 ALA A C 1
ATOM 2329 O O . ALA A 1 297 ? -4.283 -3.999 15.325 1.00 94.25 297 ALA A O 1
ATOM 2330 N N . LEU A 1 298 ? -2.411 -5.233 15.180 1.00 93.94 298 LEU A N 1
ATOM 2331 C CA . LEU A 1 298 ? -2.987 -6.263 14.323 1.00 93.94 298 LEU A CA 1
ATOM 2332 C C . LEU A 1 298 ? -3.985 -7.144 15.075 1.00 93.94 298 LEU A C 1
ATOM 2334 O O . LEU A 1 298 ? -5.011 -7.505 14.498 1.00 93.94 298 LEU A O 1
ATOM 2338 N N . LEU A 1 299 ? -3.716 -7.482 16.337 1.00 91.00 299 LEU A N 1
ATOM 2339 C CA . LEU A 1 299 ? -4.619 -8.270 17.175 1.00 91.00 299 LEU A CA 1
ATOM 2340 C C . LEU A 1 299 ? -5.980 -7.576 17.279 1.00 91.00 299 LEU A C 1
ATOM 2342 O O . LEU A 1 299 ? -7.022 -8.184 17.030 1.00 91.00 299 LEU A O 1
ATOM 2346 N N . TRP A 1 300 ? -5.956 -6.269 17.539 1.00 91.38 300 TRP A N 1
ATOM 2347 C CA . TRP A 1 300 ? -7.152 -5.440 17.572 1.00 91.38 300 TRP A CA 1
ATOM 2348 C C . TRP A 1 300 ? -7.802 -5.291 16.189 1.00 91.38 300 TRP A C 1
ATOM 2350 O O . TRP A 1 300 ? -9.000 -5.526 16.042 1.00 91.38 300 TRP A O 1
ATOM 2360 N N . ALA A 1 301 ? -7.025 -4.9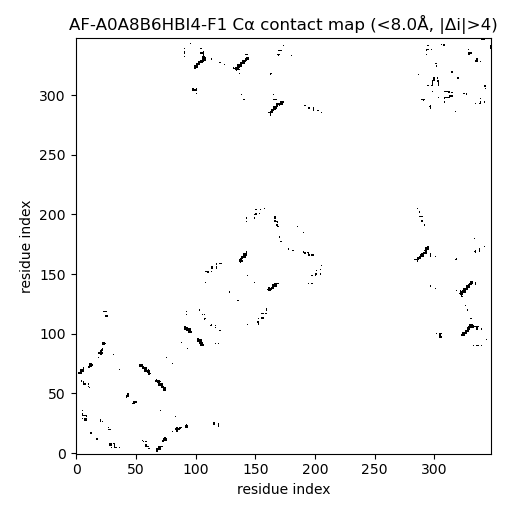45 15.157 1.00 92.69 301 ALA A N 1
ATOM 2361 C CA . ALA A 1 301 ? -7.565 -4.625 13.834 1.00 92.69 301 ALA A CA 1
ATOM 2362 C C . ALA A 1 301 ? -8.115 -5.853 13.090 1.00 92.69 301 ALA A C 1
ATOM 2364 O O . ALA A 1 301 ? -9.122 -5.754 12.396 1.00 92.69 301 ALA A O 1
ATOM 2365 N N . SER A 1 302 ? -7.480 -7.018 13.234 1.00 91.62 302 SER A N 1
ATOM 2366 C CA . SER A 1 302 ? -7.952 -8.276 12.635 1.00 91.62 302 SER A CA 1
ATOM 2367 C C . SER A 1 302 ? -9.208 -8.811 13.322 1.00 91.62 302 SER A C 1
ATOM 2369 O O . SER A 1 302 ? -9.976 -9.560 12.711 1.00 91.62 302 SER A O 1
ATOM 2371 N N . HIS A 1 303 ? -9.418 -8.432 14.587 1.00 85.75 303 HIS A N 1
ATOM 2372 C CA . HIS A 1 303 ? -10.570 -8.819 15.388 1.00 85.75 303 HIS A CA 1
ATOM 2373 C C . HIS A 1 303 ? -10.795 -10.347 15.345 1.00 85.75 303 HIS A C 1
ATOM 2375 O O . HIS A 1 303 ? -11.870 -10.831 14.993 1.00 85.75 303 HIS A O 1
ATOM 2381 N N . GLY A 1 304 ? -9.731 -11.110 15.626 1.00 86.25 304 GLY A N 1
ATOM 2382 C CA . GLY A 1 304 ? -9.753 -12.578 15.705 1.00 86.25 304 GLY A CA 1
ATOM 2383 C C . GLY A 1 304 ? -9.906 -13.316 14.367 1.00 86.25 304 GLY A C 1
ATOM 2384 O O . GLY A 1 304 ? -10.087 -14.530 14.361 1.00 86.25 304 GLY A O 1
ATOM 2385 N N . ARG A 1 305 ? -9.853 -12.612 13.227 1.00 89.50 305 ARG A N 1
ATOM 2386 C CA . ARG A 1 305 ? -10.000 -13.207 11.882 1.00 89.50 305 ARG A CA 1
ATOM 2387 C C . ARG A 1 305 ? -8.677 -13.637 11.246 1.00 89.50 305 ARG A C 1
ATOM 2389 O O . ARG A 1 305 ? -8.684 -14.263 10.186 1.00 89.50 305 ARG A O 1
ATOM 2396 N N . ASP A 1 306 ? -7.547 -13.314 11.873 1.00 91.31 306 ASP A N 1
ATOM 2397 C CA . ASP A 1 306 ? -6.242 -13.823 11.461 1.00 91.31 306 ASP A CA 1
ATOM 2398 C C . ASP A 1 306 ? -5.771 -14.924 12.415 1.00 91.31 306 ASP A C 1
ATOM 2400 O O . ASP A 1 306 ? -5.438 -14.678 13.568 1.00 91.31 306 ASP A O 1
ATOM 2404 N N . GLN A 1 307 ? -5.690 -16.141 11.890 1.00 89.00 307 GLN A N 1
ATOM 2405 C CA . GLN A 1 307 ? -5.185 -17.335 12.571 1.00 89.00 307 GLN A CA 1
ATOM 2406 C C . GLN A 1 307 ? -3.710 -17.231 13.017 1.00 89.00 307 GLN A C 1
ATOM 2408 O O . GLN A 1 307 ? -3.259 -18.026 13.842 1.00 89.00 307 GLN A O 1
ATOM 2413 N N . ASN A 1 308 ? -2.961 -16.240 12.522 1.00 87.44 308 ASN A N 1
ATOM 2414 C CA . ASN A 1 308 ? -1.584 -15.963 12.943 1.00 87.44 308 ASN A CA 1
ATOM 2415 C C . ASN A 1 308 ? -1.500 -15.169 14.248 1.00 87.44 308 ASN A C 1
ATOM 2417 O O . ASN A 1 308 ? -0.433 -15.117 14.857 1.00 87.44 308 ASN A O 1
ATOM 2421 N N . LEU A 1 309 ? -2.603 -14.553 14.665 1.00 87.19 309 LEU A N 1
ATOM 2422 C CA . LEU A 1 309 ? -2.687 -13.722 15.852 1.00 87.19 309 LEU A CA 1
ATOM 2423 C C . LEU A 1 309 ? -3.446 -14.511 16.912 1.00 87.19 309 LEU A C 1
ATOM 2425 O O . LEU A 1 309 ? -4.629 -14.813 16.766 1.00 87.19 309 LEU A O 1
ATOM 2429 N N . LYS A 1 310 ? -2.727 -14.904 17.960 1.00 71.38 310 LYS A N 1
ATOM 2430 C CA . LYS A 1 310 ? -3.300 -15.613 19.102 1.00 71.38 310 LYS A CA 1
ATOM 2431 C C . LYS A 1 310 ? -3.710 -14.566 20.134 1.00 71.38 310 LYS A C 1
ATOM 2433 O O . LYS A 1 310 ? -2.965 -13.609 20.327 1.00 71.38 310 LYS A O 1
ATOM 2438 N N . ASP A 1 311 ? -4.872 -14.790 20.745 1.00 66.25 311 ASP A N 1
ATOM 2439 C CA . ASP A 1 311 ? -5.514 -14.034 21.834 1.00 66.25 311 ASP A CA 1
ATOM 2440 C C . ASP A 1 311 ? -6.730 -13.180 21.435 1.00 66.25 311 ASP A C 1
ATOM 2442 O O . ASP A 1 311 ? -6.803 -12.553 20.380 1.00 66.25 311 ASP A O 1
ATOM 2446 N N . ALA A 1 312 ? -7.739 -13.188 22.309 1.00 57.28 312 ALA A N 1
ATOM 2447 C CA . ALA A 1 312 ? -8.943 -12.388 22.145 1.00 57.28 312 ALA A CA 1
ATOM 2448 C C . ALA A 1 312 ? -8.675 -10.954 22.616 1.00 57.28 312 ALA A C 1
ATOM 2450 O O . ALA A 1 312 ? -8.300 -10.727 23.766 1.00 57.28 312 ALA A O 1
ATOM 2451 N N . CYS A 1 313 ? -8.903 -9.976 21.742 1.00 65.81 313 CYS A N 1
ATOM 2452 C CA . CYS A 1 313 ? -8.902 -8.564 22.106 1.00 65.81 313 CYS A CA 1
ATOM 2453 C C . CYS A 1 313 ? -10.348 -8.061 22.189 1.00 65.81 313 CYS A C 1
ATOM 2455 O O . CYS A 1 313 ? -11.174 -8.405 21.342 1.00 65.81 313 CYS A O 1
ATOM 2457 N N . ASN A 1 314 ? -10.661 -7.234 23.189 1.00 66.12 314 ASN A N 1
ATOM 2458 C CA . ASN A 1 314 ? -11.949 -6.547 23.251 1.00 66.12 314 ASN A CA 1
ATOM 2459 C C . ASN A 1 314 ? -12.013 -5.496 22.137 1.00 66.12 314 ASN A C 1
ATOM 2461 O O . ASN A 1 314 ? -11.303 -4.489 22.177 1.00 66.12 314 ASN A O 1
ATOM 2465 N N . VAL A 1 315 ? -12.872 -5.727 21.147 1.00 67.44 315 VAL A N 1
ATOM 2466 C CA . VAL A 1 315 ? -13.043 -4.832 20.000 1.00 67.44 315 VAL A CA 1
ATOM 2467 C C . VAL A 1 315 ? -14.299 -3.963 20.190 1.00 67.44 315 VAL A C 1
ATOM 2469 O O . VAL A 1 315 ? -15.351 -4.496 20.549 1.00 67.44 315 VAL A O 1
ATOM 2472 N N . PRO A 1 316 ? -14.227 -2.631 19.973 1.00 63.91 316 PRO A N 1
ATOM 2473 C CA . PRO A 1 316 ? -15.368 -1.728 20.127 1.00 63.91 316 PRO A CA 1
ATOM 2474 C C . PRO A 1 316 ? -16.563 -2.102 19.251 1.00 63.91 316 PRO A C 1
ATOM 2476 O O . PRO A 1 316 ? -16.402 -2.610 18.140 1.00 63.91 316 PRO A O 1
ATOM 2479 N N . ALA A 1 317 ? -17.767 -1.752 19.712 1.00 63.28 317 ALA A N 1
ATOM 2480 C CA . ALA A 1 317 ? -19.026 -2.041 19.026 1.00 63.28 317 ALA A CA 1
ATOM 2481 C C . ALA A 1 317 ? -19.082 -1.531 17.571 1.00 63.28 317 ALA A C 1
ATOM 2483 O O . ALA A 1 317 ? -19.741 -2.152 16.746 1.00 63.28 317 ALA A O 1
ATOM 2484 N N . GLN A 1 318 ? -18.364 -0.449 17.228 1.00 62.31 318 GLN A N 1
ATOM 2485 C CA . GLN A 1 318 ? -18.322 0.075 15.853 1.00 62.31 318 GLN A CA 1
ATOM 2486 C C . GLN A 1 318 ? -17.709 -0.916 14.849 1.00 62.31 318 GLN A C 1
ATOM 2488 O O . GLN A 1 318 ? -18.176 -1.017 13.711 1.00 62.31 318 GLN A O 1
ATOM 2493 N N . VAL A 1 319 ? -16.692 -1.664 15.287 1.00 66.38 319 VAL A N 1
ATOM 2494 C CA . VAL A 1 319 ? -15.991 -2.700 14.506 1.00 66.38 319 VAL A CA 1
ATOM 2495 C C . VAL A 1 319 ? -16.576 -4.093 14.802 1.00 66.38 319 VAL A C 1
ATOM 2497 O O . VAL A 1 319 ? -16.423 -5.035 14.017 1.00 66.38 319 VAL A O 1
ATOM 2500 N N . ASN A 1 320 ? -17.296 -4.226 15.919 1.00 67.31 320 ASN A N 1
ATOM 2501 C CA . ASN A 1 320 ? -18.075 -5.408 16.250 1.00 67.31 320 ASN A CA 1
ATOM 2502 C C . ASN A 1 320 ? -19.269 -5.562 15.285 1.00 67.31 320 ASN A C 1
ATOM 2504 O O . ASN A 1 320 ? -19.900 -4.584 14.885 1.00 67.31 320 ASN A O 1
ATOM 2508 N N . GLY A 1 321 ? -19.544 -6.791 14.844 1.00 77.44 321 GLY A N 1
ATOM 2509 C CA . GLY A 1 321 ? -20.585 -7.075 13.843 1.00 77.44 321 GLY A CA 1
ATOM 2510 C C . GLY A 1 321 ? -20.201 -6.838 12.373 1.00 77.44 321 GLY A C 1
ATOM 2511 O O . GLY A 1 321 ? -21.078 -6.849 11.519 1.00 77.44 321 GLY A O 1
ATOM 2512 N N . ALA A 1 322 ? -18.920 -6.621 12.049 1.00 89.06 322 ALA A N 1
ATOM 2513 C CA . ALA A 1 322 ? -18.464 -6.610 10.656 1.00 89.06 322 ALA A CA 1
ATOM 2514 C C . ALA A 1 322 ? -18.472 -8.026 10.050 1.00 89.06 322 ALA A C 1
ATOM 2516 O O . ALA A 1 322 ? -17.861 -8.948 10.605 1.00 89.06 322 ALA A O 1
ATOM 2517 N N . ASP A 1 323 ? -19.081 -8.183 8.878 1.00 93.00 323 ASP A N 1
ATOM 2518 C CA . ASP A 1 323 ? -19.026 -9.419 8.094 1.00 93.00 323 ASP A CA 1
ATOM 2519 C C . ASP A 1 323 ? -17.657 -9.609 7.442 1.00 93.00 323 ASP A C 1
ATOM 2521 O O . ASP A 1 323 ? -17.198 -10.742 7.287 1.00 93.00 323 ASP A O 1
ATOM 2525 N N . HIS A 1 324 ? -16.977 -8.504 7.118 1.00 95.75 324 HIS A N 1
ATOM 2526 C CA . HIS A 1 324 ? -15.623 -8.510 6.571 1.00 95.75 324 HIS A CA 1
ATOM 2527 C C . HIS A 1 324 ? -14.823 -7.281 7.008 1.00 95.75 324 HIS A C 1
ATOM 2529 O O . HIS A 1 324 ? -15.368 -6.183 7.132 1.00 95.75 324 HIS A O 1
ATOM 2535 N N . VAL A 1 325 ? -13.516 -7.456 7.207 1.00 95.56 325 VAL A N 1
ATOM 2536 C CA . VAL A 1 325 ? -12.595 -6.377 7.590 1.00 95.56 325 VAL A CA 1
ATOM 2537 C C . VAL A 1 325 ? -11.556 -6.146 6.494 1.00 95.56 325 VAL A C 1
ATOM 2539 O O . VAL A 1 325 ? -10.939 -7.084 5.996 1.00 95.56 325 VAL A O 1
ATOM 2542 N N . GLN A 1 326 ? -11.337 -4.888 6.125 1.00 98.00 326 GLN A N 1
ATOM 2543 C CA . GLN A 1 326 ? -10.318 -4.455 5.171 1.00 98.00 326 GLN A CA 1
ATOM 2544 C C . GLN A 1 326 ? -9.307 -3.565 5.887 1.00 98.00 326 GLN A C 1
ATOM 2546 O O . GLN A 1 326 ? -9.673 -2.511 6.394 1.00 98.00 326 GLN A O 1
ATOM 2551 N N . ILE A 1 327 ? -8.036 -3.957 5.914 1.00 98.19 327 ILE A N 1
ATOM 2552 C CA . ILE A 1 327 ? -6.986 -3.210 6.614 1.00 98.19 327 ILE A CA 1
ATOM 2553 C C . ILE A 1 327 ? -5.997 -2.664 5.589 1.00 98.19 327 ILE A C 1
ATOM 2555 O O . ILE A 1 327 ? -5.296 -3.445 4.948 1.00 98.19 327 ILE A O 1
ATOM 2559 N N . LEU A 1 328 ? -5.911 -1.340 5.437 1.00 98.75 328 LEU A N 1
ATOM 2560 C CA . LEU A 1 328 ? -4.807 -0.707 4.713 1.00 98.75 328 LEU A CA 1
ATOM 2561 C C . LEU A 1 328 ? -3.636 -0.493 5.664 1.00 98.75 328 LEU A C 1
ATOM 2563 O O . LEU A 1 328 ? -3.772 0.211 6.658 1.00 98.75 328 LEU A O 1
ATOM 2567 N N . VAL A 1 329 ? -2.472 -1.032 5.319 1.00 98.62 329 VAL A N 1
ATOM 2568 C CA . VAL A 1 329 ? -1.217 -0.815 6.037 1.00 98.62 329 VAL A CA 1
ATOM 2569 C C . VAL A 1 329 ? -0.278 -0.011 5.151 1.00 98.62 329 VAL A C 1
ATOM 2571 O O . VAL A 1 329 ? 0.135 -0.480 4.086 1.00 98.62 329 VAL A O 1
ATOM 2574 N N . THR A 1 330 ? 0.061 1.205 5.581 1.00 98.25 330 THR A N 1
ATOM 2575 C CA . THR A 1 330 ? 0.917 2.116 4.809 1.00 98.25 330 THR A CA 1
ATOM 2576 C C . THR A 1 330 ? 1.697 3.097 5.693 1.00 98.25 330 THR A C 1
ATOM 2578 O O . THR A 1 330 ? 1.600 3.046 6.914 1.00 98.25 330 THR A O 1
ATOM 2581 N N . GLY A 1 331 ? 2.523 3.964 5.100 1.00 94.31 331 GLY A N 1
ATOM 2582 C CA . GLY A 1 331 ? 3.387 4.908 5.823 1.00 94.31 331 GLY A CA 1
ATOM 2583 C C . GLY A 1 331 ? 4.864 4.498 5.891 1.00 94.31 331 GLY A C 1
ATOM 2584 O O . GLY A 1 331 ? 5.697 5.234 6.415 1.00 94.31 331 GLY A O 1
ATOM 2585 N N . GLY A 1 332 ? 5.242 3.366 5.294 1.00 93.12 332 GLY A N 1
ATOM 2586 C CA . GLY A 1 332 ? 6.643 3.030 5.036 1.00 93.12 332 GLY A CA 1
ATOM 2587 C C . GLY A 1 332 ? 6.981 1.554 5.205 1.00 93.12 332 GLY A C 1
ATOM 2588 O O . GLY A 1 332 ? 6.246 0.776 5.806 1.00 93.12 332 GLY A O 1
ATOM 2589 N N . MET A 1 333 ? 8.146 1.166 4.682 1.00 90.81 333 MET A N 1
ATOM 2590 C CA . MET A 1 333 ? 8.551 -0.243 4.591 1.00 90.81 333 MET A CA 1
ATOM 2591 C C . MET A 1 333 ? 8.743 -0.933 5.945 1.00 90.81 333 MET A C 1
ATOM 2593 O O . MET A 1 333 ? 8.558 -2.139 6.025 1.00 90.81 333 MET A O 1
ATOM 2597 N N . HIS A 1 334 ? 9.085 -0.202 7.009 1.00 91.75 334 HIS A N 1
ATOM 2598 C CA . HIS A 1 334 ? 9.282 -0.819 8.325 1.00 91.75 334 HIS A CA 1
ATOM 2599 C C . HIS A 1 334 ? 7.974 -1.289 8.958 1.00 91.75 334 HIS A C 1
ATOM 2601 O O . HIS A 1 334 ? 7.938 -2.388 9.501 1.00 91.75 334 HIS A O 1
ATOM 2607 N N . LEU A 1 335 ? 6.906 -0.490 8.861 1.00 95.12 335 LEU A N 1
ATOM 2608 C CA . LEU A 1 335 ? 5.591 -0.916 9.331 1.00 95.12 335 LEU A CA 1
ATOM 2609 C C . LEU A 1 335 ? 5.089 -2.079 8.481 1.00 95.12 335 LEU A C 1
ATOM 2611 O O . LEU A 1 335 ? 4.749 -3.132 9.004 1.00 95.12 335 LEU A O 1
ATOM 2615 N N . VAL A 1 336 ? 5.069 -1.885 7.160 1.00 96.06 336 VAL A N 1
ATOM 2616 C CA . VAL A 1 336 ? 4.454 -2.843 6.235 1.00 96.06 336 VAL A CA 1
ATOM 2617 C C . VAL A 1 336 ? 5.223 -4.163 6.214 1.00 96.06 336 VAL A C 1
ATOM 2619 O O . VAL A 1 336 ? 4.603 -5.219 6.210 1.00 96.06 336 VAL A O 1
ATOM 2622 N N . GLY A 1 337 ? 6.557 -4.119 6.277 1.00 94.00 337 GLY A N 1
ATOM 2623 C CA . GLY A 1 337 ? 7.396 -5.310 6.416 1.00 94.00 337 GLY A CA 1
ATOM 2624 C C . GLY A 1 337 ? 7.201 -6.020 7.757 1.00 94.00 337 GLY A C 1
ATOM 2625 O O . GLY A 1 337 ? 7.080 -7.240 7.776 1.00 94.00 337 GLY A O 1
ATOM 2626 N N . GLY A 1 338 ? 7.093 -5.271 8.862 1.00 93.75 338 GLY A N 1
ATOM 2627 C CA . GLY A 1 338 ? 6.792 -5.845 10.177 1.00 93.75 338 GLY A CA 1
ATOM 2628 C C . GLY A 1 338 ? 5.421 -6.524 10.222 1.00 93.75 338 GLY A C 1
ATOM 2629 O O . GLY A 1 338 ? 5.301 -7.626 10.744 1.00 93.75 338 GLY A O 1
ATOM 2630 N N . VAL A 1 339 ? 4.402 -5.916 9.605 1.00 95.56 339 VAL A N 1
ATOM 2631 C CA . VAL A 1 339 ? 3.088 -6.551 9.440 1.00 95.56 339 VAL A CA 1
ATOM 2632 C C . VAL A 1 339 ? 3.193 -7.800 8.572 1.00 95.56 339 VAL A C 1
ATOM 2634 O O . VAL A 1 339 ? 2.669 -8.841 8.959 1.00 95.56 339 VAL A O 1
ATOM 2637 N N . LEU A 1 340 ? 3.878 -7.718 7.426 1.00 94.81 340 LEU A N 1
ATOM 2638 C CA . LEU A 1 340 ? 4.025 -8.841 6.502 1.00 94.81 340 LEU A CA 1
ATOM 2639 C C . LEU A 1 340 ? 4.642 -10.067 7.191 1.00 94.81 340 LEU A C 1
ATOM 2641 O O . LEU A 1 340 ? 4.126 -11.166 7.006 1.00 94.81 340 LEU A O 1
ATOM 2645 N N . GLY A 1 341 ? 5.673 -9.875 8.021 1.00 92.88 341 GLY A N 1
ATOM 2646 C CA . GLY A 1 341 ? 6.307 -10.955 8.788 1.00 92.88 341 GLY A CA 1
ATOM 2647 C C . GLY A 1 341 ? 5.395 -11.623 9.827 1.00 92.88 341 GLY A C 1
ATOM 2648 O O . GLY A 1 341 ? 5.661 -12.744 10.239 1.00 92.88 341 GLY A O 1
ATOM 2649 N N . ILE A 1 342 ? 4.302 -10.972 10.237 1.00 92.31 342 ILE A N 1
ATOM 2650 C CA . ILE A 1 342 ? 3.315 -11.544 11.167 1.00 92.31 342 ILE A CA 1
ATOM 2651 C C . ILE A 1 342 ? 2.181 -12.242 10.397 1.00 92.31 342 ILE A C 1
ATOM 2653 O O . ILE A 1 342 ? 1.785 -13.368 10.714 1.00 92.31 342 ILE A O 1
ATOM 2657 N N . VAL A 1 343 ? 1.625 -11.575 9.381 1.00 92.69 343 VAL A N 1
ATOM 2658 C CA . VAL A 1 343 ? 0.373 -12.008 8.732 1.00 92.69 343 VAL A CA 1
ATOM 2659 C C . VAL A 1 343 ? 0.584 -12.994 7.585 1.00 92.69 343 VAL A C 1
ATOM 2661 O O . VAL A 1 343 ? -0.368 -13.656 7.179 1.00 92.69 343 VAL A O 1
ATOM 2664 N N . SER A 1 344 ? 1.795 -13.114 7.047 1.00 89.38 344 SER A N 1
ATOM 2665 C CA . SER A 1 344 ? 2.092 -14.021 5.936 1.00 89.38 344 SER A CA 1
ATOM 2666 C C . SER A 1 344 ? 2.784 -15.283 6.427 1.00 89.38 344 SER A C 1
ATOM 2668 O O . SER A 1 344 ? 3.780 -15.204 7.137 1.00 89.38 344 SER A O 1
ATOM 2670 N N . ASP A 1 345 ? 2.291 -16.444 6.005 1.00 81.44 345 ASP A N 1
ATOM 2671 C CA . ASP A 1 345 ? 2.892 -17.732 6.371 1.00 81.44 345 ASP A CA 1
ATOM 2672 C C . ASP A 1 345 ? 4.185 -18.015 5.593 1.00 81.44 345 ASP A C 1
ATOM 2674 O O . ASP A 1 345 ? 5.057 -18.714 6.095 1.00 81.44 345 ASP A O 1
ATOM 2678 N N . ASP A 1 346 ? 4.358 -17.385 4.427 1.00 79.69 346 ASP A N 1
ATOM 2679 C CA . ASP A 1 346 ? 5.558 -17.503 3.585 1.00 79.69 346 ASP A CA 1
ATOM 2680 C C . ASP A 1 346 ? 6.840 -16.931 4.235 1.00 79.69 346 ASP A C 1
ATOM 2682 O O . ASP A 1 346 ? 7.931 -17.137 3.706 1.00 79.69 346 ASP A O 1
ATOM 2686 N N . TYR A 1 347 ? 6.723 -16.171 5.335 1.00 68.94 347 TYR A N 1
ATOM 2687 C CA . TYR A 1 347 ? 7.834 -15.425 5.954 1.00 68.94 347 TYR A CA 1
ATOM 2688 C C . TYR A 1 347 ? 8.012 -15.700 7.454 1.00 68.94 347 TYR A C 1
ATOM 2690 O O . TYR A 1 347 ? 8.663 -14.904 8.133 1.00 68.94 347 TYR A O 1
ATOM 2698 N N . LYS A 1 348 ? 7.407 -16.776 7.967 1.00 56.81 348 LYS A N 1
ATOM 2699 C CA . LYS A 1 348 ? 7.533 -17.200 9.367 1.00 56.81 348 LYS A CA 1
ATOM 2700 C C . LYS A 1 348 ? 8.688 -18.159 9.604 1.00 56.81 348 LYS A C 1
ATOM 2702 O O . LYS A 1 348 ? 8.983 -18.962 8.691 1.00 56.81 348 LYS A O 1
#

Radius of gyration: 30.36 Å; Cα contacts (8 Å, |Δi|>4): 448; chains: 1; bounding box: 89×59×66 Å

pLDDT: mean 75.6, std 24.27, range [24.56, 98.75]

Foldseek 3Di:
DADAQQAQLVQQEDPPDDDDFLADFPCVRSVLSVVVVVVVVVCVVVVNDDPPPWDGDAGCFDDDPDTHGHDGHTHDDPVSRVCRNPDDDAQPQDWDDFQLEIEGGHFDADLVRLLRSLVSCLVVVVVVVVVDDFFEAEEEEADADDPDPLLSSCLSVVVSPHLAYEFEFLDFPDVDDPDPPPPPPDDLVRSQVRRVVSLVSNLVSVVVVVVVVVVVVVVVVVVVVVVVVVVPPPPDDDDDDDDDDDDDDDDDDDDDDDDDDDDDDDDDDDDDDPDDDDPDDDDRPRHYDYDHYLLVRCLAQCQPRQPLRDDHDDHDPSCPRHSHYYYYYYHRDSSSVSNCCRRPPVND

Organism: Mytilus galloprovincialis (NCBI:txid29158)

Sequence (348 aa):
CHLQVVPDFNSYHRPGEKFKLGIAGKMQKVNASLALQLTRTWMETQGAIQEETLNGANAEGVKGHVNIEAAKSFPLMQSVIDGLVQCKWLCRNQTIKKNKLTYYLDGAHTLESIQQCVDWFHKHSKREANSISGKVVKILLYNTKGDRDVTRLLRPLMSCGFDAAVFCPNISYTSSSVSDTTNMNFSMETQLKKCQNIMETWKELSRSNRKNIEIEEVNTEVQNGMTKSELTADCNLYNLSSGHCQSLDNVDQSKQNDYTASSSSSRGTDSTDDCTQKQLATDFDSFVVKFPCIYDALLWASHGRDQNLKDACNVPAQVNGADHVQILVTGGMHLVGGVLGIVSDDYK

Nearest PDB structures (foldseek):
  1o5z-assembly1_A  TM=7.294E-01  e=2.188E-05  Thermotoga maritima
  7cm8-assembly1_A-2  TM=3.181E-01  e=1.025E+00  Haemophilus influenzae Rd KW20
  7djq-assembly1_B  TM=2.517E-01  e=9.043E-01  Haemophilus influenzae Rd KW20
  5dbh-assembly1_X  TM=3.062E-01  e=1.799E+00  Haemophilus influenzae Rd KW20

Solvent-accessible surface area (backbone atoms only — not comparable to full-atom values): 21283 Å² total; per-residue (Å²): 136,89,78,60,38,67,32,66,54,80,58,34,49,59,94,92,61,83,87,65,63,45,48,50,57,77,65,47,38,54,53,48,27,42,50,51,52,53,51,49,54,50,37,40,76,70,67,76,47,65,88,83,78,54,92,37,58,85,39,83,45,54,84,62,103,61,80,35,52,27,38,66,30,38,74,69,53,68,72,55,51,52,50,44,40,67,35,79,55,85,43,42,61,33,76,50,80,53,66,56,29,34,42,39,28,26,32,31,73,47,57,72,47,37,50,51,48,45,56,44,46,51,58,51,53,53,58,51,48,76,72,48,89,70,47,70,42,34,32,39,38,45,40,68,78,81,93,62,69,56,66,68,54,50,56,65,56,63,78,69,65,48,54,27,41,38,26,28,29,81,40,66,78,58,102,82,62,89,62,96,76,68,68,87,86,59,55,73,66,54,43,49,48,52,32,47,50,54,49,50,50,49,52,51,51,52,55,54,51,49,54,52,50,54,51,52,51,54,52,51,49,52,56,57,47,53,62,56,64,68,73,79,73,86,87,85,88,85,84,87,82,89,84,89,88,81,90,87,89,80,88,88,85,88,82,87,84,89,84,86,88,87,89,83,88,79,93,81,86,82,80,85,86,81,91,73,90,75,88,67,87,69,91,73,81,50,46,74,49,76,36,91,19,44,52,60,43,46,36,50,71,49,63,72,41,42,91,74,50,85,70,90,59,94,64,58,72,90,68,45,86,50,59,28,38,38,34,42,29,33,30,18,55,63,45,25,50,50,48,44,46,56,76,35,81,94,60,105